Protein AF-A0A4Q3HLR3-F1 (afdb_monomer_lite)

Structure (mmCIF, N/CA/C/O backbone):
data_AF-A0A4Q3HLR3-F1
#
_entry.id   AF-A0A4Q3HLR3-F1
#
loop_
_atom_site.group_PDB
_atom_site.id
_atom_site.type_symbol
_atom_site.label_atom_id
_atom_site.label_alt_id
_atom_site.label_comp_id
_atom_site.label_asym_id
_atom_site.label_entity_id
_atom_site.label_seq_id
_atom_site.pdbx_PDB_ins_code
_atom_site.Cartn_x
_atom_site.Cartn_y
_atom_site.Cartn_z
_atom_site.occupancy
_atom_site.B_iso_or_equiv
_atom_site.auth_seq_id
_atom_site.auth_comp_id
_atom_site.auth_asym_id
_atom_site.auth_atom_id
_atom_site.pdbx_PDB_model_num
ATOM 1 N N . ARG A 1 1 ? 24.210 -5.078 -17.346 1.00 73.81 1 ARG A N 1
ATOM 2 C CA . ARG A 1 1 ? 23.527 -6.398 -17.441 1.00 73.81 1 ARG A CA 1
ATOM 3 C C . ARG A 1 1 ? 24.589 -7.492 -17.374 1.00 73.81 1 ARG A C 1
ATOM 5 O O . ARG A 1 1 ? 25.722 -7.196 -17.726 1.00 73.81 1 ARG A O 1
ATOM 12 N N . VAL A 1 2 ? 24.257 -8.706 -16.923 1.00 82.81 2 VAL A N 1
ATOM 13 C CA . VAL A 1 2 ? 25.237 -9.807 -16.792 1.00 82.81 2 VAL A CA 1
ATOM 14 C C . VAL A 1 2 ? 25.793 -10.179 -18.166 1.00 82.81 2 VAL A C 1
ATOM 16 O O . VAL A 1 2 ? 25.013 -10.318 -19.108 1.00 82.81 2 VAL A O 1
ATOM 19 N N . HIS A 1 3 ? 27.118 -10.266 -18.288 1.00 89.44 3 HIS A N 1
ATOM 20 C CA . HIS A 1 3 ? 27.828 -10.694 -19.494 1.00 89.44 3 HIS A CA 1
ATOM 21 C C . HIS A 1 3 ? 28.864 -11.771 -19.121 1.00 89.44 3 HIS A C 1
ATOM 23 O O . HIS A 1 3 ? 29.579 -11.577 -18.136 1.00 89.44 3 HIS A O 1
ATOM 29 N N . PRO A 1 4 ? 28.954 -12.881 -19.882 1.00 92.12 4 PRO A N 1
ATOM 30 C CA . PRO A 1 4 ? 28.096 -13.230 -21.021 1.00 92.12 4 PRO A CA 1
ATOM 31 C C . PRO A 1 4 ? 26.649 -13.562 -20.589 1.00 92.12 4 PRO A C 1
ATOM 33 O O . PRO A 1 4 ? 26.403 -13.806 -19.404 1.00 92.12 4 PRO A O 1
ATOM 36 N N . PRO A 1 5 ? 25.671 -13.552 -21.515 1.00 95.06 5 PRO A N 1
ATOM 37 C CA . PRO A 1 5 ? 24.309 -14.000 -21.227 1.00 95.06 5 PRO A CA 1
ATOM 38 C C . PRO A 1 5 ? 24.271 -15.433 -20.669 1.00 95.06 5 PRO A C 1
ATOM 40 O O . PRO A 1 5 ? 25.041 -16.291 -21.098 1.00 95.06 5 PRO A O 1
ATOM 43 N N . ARG A 1 6 ? 23.358 -15.696 -19.725 1.00 94.81 6 ARG A N 1
ATOM 44 C CA . ARG A 1 6 ? 23.184 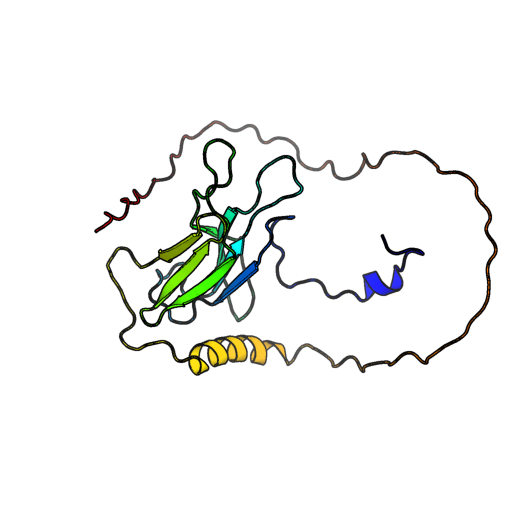-16.994 -19.044 1.00 94.81 6 ARG A CA 1
ATOM 45 C C . ARG A 1 6 ? 21.746 -17.521 -19.188 1.00 94.81 6 ARG A C 1
ATOM 47 O O . ARG A 1 6 ? 20.975 -17.433 -18.231 1.00 94.81 6 ARG A O 1
ATOM 54 N N . PRO A 1 7 ? 21.341 -18.012 -20.376 1.00 95.25 7 PRO A N 1
ATOM 55 C CA . PRO A 1 7 ? 19.986 -18.531 -20.602 1.00 95.25 7 PRO A CA 1
ATOM 56 C C . PRO A 1 7 ? 19.672 -19.751 -19.724 1.00 95.25 7 PRO A C 1
ATOM 58 O O . PRO A 1 7 ? 18.558 -19.879 -19.229 1.00 95.25 7 PRO A O 1
ATOM 61 N N . ASP A 1 8 ? 20.686 -20.567 -19.425 1.00 95.69 8 ASP A N 1
ATOM 62 C CA . ASP A 1 8 ? 20.605 -21.708 -18.509 1.00 95.69 8 ASP A CA 1
ATOM 63 C C . ASP A 1 8 ? 20.142 -21.317 -17.095 1.00 95.69 8 ASP A C 1
ATOM 65 O O . ASP A 1 8 ? 19.489 -22.101 -16.409 1.00 95.69 8 ASP A O 1
ATOM 69 N N . MET A 1 9 ? 20.469 -20.098 -16.651 1.00 94.81 9 MET A N 1
ATOM 70 C CA . MET A 1 9 ? 20.008 -19.564 -15.368 1.00 94.81 9 MET A CA 1
ATOM 71 C C . MET A 1 9 ? 18.587 -19.001 -15.447 1.00 94.81 9 MET A C 1
ATOM 73 O O . MET A 1 9 ? 17.865 -19.067 -14.456 1.00 94.81 9 MET A O 1
ATOM 77 N N . VAL A 1 10 ? 18.173 -18.471 -16.603 1.00 93.38 10 VAL A N 1
ATOM 78 C CA . VAL A 1 10 ? 16.805 -17.967 -16.817 1.00 93.38 10 VAL A CA 1
ATOM 79 C C . VAL A 1 10 ? 15.804 -19.119 -16.780 1.00 93.38 10 VAL A C 1
ATOM 81 O O . VAL A 1 10 ? 14.780 -19.005 -16.118 1.00 93.38 10 VAL A O 1
ATOM 84 N N . GLU A 1 11 ? 16.126 -20.250 -17.409 1.00 94.44 11 GLU A N 1
ATOM 85 C CA . GLU A 1 11 ? 15.273 -21.450 -17.409 1.00 94.44 11 GLU A CA 1
ATOM 86 C C . GLU A 1 11 ? 15.060 -22.044 -16.009 1.00 94.44 11 GLU A C 1
ATOM 88 O O . GLU A 1 11 ? 14.050 -22.693 -15.753 1.00 94.44 11 GLU A O 1
ATOM 93 N N . ARG A 1 12 ? 16.000 -21.811 -15.086 1.00 95.81 12 ARG A N 1
ATOM 94 C CA . ARG A 1 12 ? 15.920 -22.275 -13.691 1.00 95.81 12 ARG A CA 1
ATOM 95 C C . ARG A 1 12 ? 15.317 -21.238 -12.744 1.00 95.81 12 ARG A C 1
ATOM 97 O O . ARG A 1 12 ? 15.194 -21.516 -11.551 1.00 95.81 12 ARG A O 1
ATOM 104 N N . ALA A 1 13 ? 14.994 -20.043 -13.235 1.00 95.06 13 ALA A N 1
ATOM 105 C CA . ALA A 1 13 ? 14.428 -18.991 -12.409 1.00 95.06 13 ALA A CA 1
ATOM 106 C C . ALA A 1 13 ? 13.006 -19.365 -11.978 1.00 95.06 13 ALA A C 1
ATOM 108 O O . ALA A 1 13 ? 12.179 -19.792 -12.781 1.00 95.06 13 ALA A O 1
ATOM 109 N N . ILE A 1 14 ? 12.717 -19.177 -10.695 1.00 96.12 14 ILE A N 1
ATOM 110 C CA . ILE A 1 14 ? 11.377 -19.372 -10.150 1.00 96.12 14 ILE A CA 1
ATOM 111 C C . ILE A 1 14 ? 10.618 -18.061 -10.334 1.00 96.12 14 ILE A C 1
ATOM 113 O O . ILE A 1 14 ? 11.076 -17.011 -9.876 1.00 96.12 14 ILE A O 1
ATOM 117 N N . ALA A 1 15 ? 9.479 -18.117 -11.023 1.00 94.25 15 ALA A N 1
ATOM 118 C CA . ALA A 1 15 ? 8.606 -16.961 -11.164 1.00 94.25 15 ALA A CA 1
ATOM 119 C C . ALA A 1 15 ? 8.002 -16.581 -9.798 1.00 94.25 15 ALA A C 1
ATOM 121 O O . ALA A 1 15 ? 7.695 -17.473 -9.006 1.00 94.25 15 ALA A O 1
ATOM 122 N N . PRO A 1 16 ? 7.833 -15.282 -9.503 1.00 94.69 16 PRO A N 1
ATOM 123 C CA . PRO A 1 16 ? 7.119 -14.861 -8.306 1.00 94.69 16 PRO A CA 1
ATOM 124 C C . PRO A 1 16 ? 5.634 -15.229 -8.409 1.00 94.69 16 PRO A C 1
ATOM 126 O O . PRO A 1 16 ? 5.056 -15.179 -9.495 1.00 94.69 16 PRO A O 1
ATOM 129 N N . ASP A 1 17 ? 5.004 -15.515 -7.269 1.00 93.69 17 ASP A N 1
ATOM 130 C CA . ASP A 1 17 ? 3.572 -15.849 -7.202 1.00 93.69 17 ASP A CA 1
ATOM 131 C C . ASP A 1 17 ? 2.664 -14.663 -7.561 1.00 93.69 17 ASP A C 1
ATOM 133 O O . ASP A 1 17 ? 1.510 -14.838 -7.947 1.00 93.69 17 ASP A O 1
ATOM 137 N N . TYR A 1 18 ? 3.184 -13.440 -7.435 1.00 96.62 18 TYR A N 1
ATOM 138 C CA . TYR A 1 18 ? 2.477 -12.216 -7.777 1.00 96.62 18 TYR A CA 1
ATOM 139 C C . TYR A 1 18 ? 3.455 -11.120 -8.197 1.00 96.62 18 TYR A C 1
ATOM 141 O O . TYR A 1 18 ? 4.520 -10.955 -7.598 1.00 96.62 18 TYR A O 1
ATOM 149 N N . ALA A 1 19 ? 3.081 -10.344 -9.211 1.00 95.75 19 ALA A N 1
ATOM 150 C CA . ALA A 1 19 ? 3.857 -9.209 -9.687 1.00 95.75 19 ALA A CA 1
ATOM 151 C C . ALA A 1 19 ? 3.052 -7.916 -9.530 1.00 95.75 19 ALA A C 1
ATOM 153 O O . ALA A 1 19 ? 1.931 -7.801 -10.023 1.00 95.75 19 ALA A O 1
ATOM 154 N N . LEU A 1 20 ? 3.654 -6.928 -8.871 1.00 96.88 20 LEU A N 1
ATOM 155 C CA . LEU A 1 20 ? 3.156 -5.556 -8.869 1.00 96.88 20 LEU A CA 1
ATOM 156 C C . LEU A 1 20 ? 3.623 -4.815 -10.125 1.00 96.88 20 LEU A C 1
ATOM 158 O O . LEU A 1 20 ? 4.495 -5.277 -10.867 1.00 96.88 20 LEU A O 1
ATOM 162 N N . SER A 1 21 ? 3.046 -3.637 -10.354 1.00 94.88 21 SER A N 1
ATOM 163 C CA . SER A 1 21 ? 3.466 -2.777 -11.457 1.00 94.88 21 SER A CA 1
ATOM 164 C C . SER A 1 21 ? 4.945 -2.386 -11.323 1.00 94.88 21 SER A C 1
ATOM 166 O O . SER A 1 21 ? 5.512 -2.301 -10.233 1.00 94.88 21 SER A O 1
ATOM 168 N N . SER A 1 22 ? 5.611 -2.149 -12.452 1.00 95.50 22 SER A N 1
ATOM 169 C CA . SER A 1 22 ? 7.044 -1.847 -12.448 1.00 95.50 22 SER A CA 1
ATOM 170 C C . SER A 1 22 ? 7.350 -0.526 -11.726 1.00 95.50 22 SER A C 1
ATOM 172 O O . SER A 1 22 ? 6.659 0.469 -11.932 1.00 95.50 22 SER A O 1
ATOM 174 N N . HIS A 1 23 ? 8.450 -0.476 -10.972 1.00 97.00 23 HIS A N 1
ATOM 175 C CA . HIS A 1 23 ? 8.946 0.727 -10.283 1.00 97.00 23 HIS A CA 1
ATOM 176 C C . HIS A 1 23 ? 8.042 1.290 -9.172 1.00 97.00 23 HIS A C 1
ATOM 178 O O . HIS A 1 23 ? 8.285 2.407 -8.736 1.00 97.00 23 HIS A O 1
ATOM 184 N N . VAL A 1 24 ? 7.052 0.547 -8.667 1.00 97.81 24 VAL A N 1
ATOM 185 C CA . VAL A 1 24 ? 6.242 1.005 -7.515 1.00 97.81 24 VAL A CA 1
ATOM 186 C C . VAL A 1 24 ? 7.037 1.100 -6.208 1.00 97.81 24 VAL A C 1
ATOM 188 O O . VAL A 1 24 ? 6.592 1.760 -5.276 1.00 97.81 24 VAL A O 1
ATOM 191 N N . ALA A 1 25 ? 8.207 0.448 -6.146 1.00 97.75 25 ALA A N 1
ATOM 192 C CA . ALA A 1 25 ? 9.062 0.359 -4.963 1.00 97.75 25 ALA A CA 1
ATOM 193 C C . ALA A 1 25 ? 8.282 -0.126 -3.725 1.00 97.75 25 ALA A C 1
ATOM 195 O O . ALA A 1 25 ? 8.058 0.622 -2.780 1.00 97.75 25 ALA A O 1
ATOM 196 N N . ALA A 1 26 ? 7.839 -1.386 -3.746 1.00 97.75 26 ALA A N 1
ATOM 197 C CA . ALA A 1 26 ? 7.183 -2.002 -2.595 1.00 97.75 26 ALA A CA 1
ATOM 198 C C . ALA A 1 26 ? 8.194 -2.182 -1.446 1.00 97.75 26 ALA A C 1
ATOM 200 O O . ALA A 1 26 ? 9.145 -2.953 -1.589 1.00 97.75 26 ALA A O 1
ATOM 201 N N . LEU A 1 27 ? 8.009 -1.458 -0.336 1.00 98.12 27 LEU A N 1
ATOM 202 C CA . LEU A 1 27 ? 8.945 -1.444 0.804 1.00 98.12 27 LEU A CA 1
ATOM 203 C C . LEU A 1 27 ? 8.369 -2.039 2.095 1.00 98.12 27 LEU A C 1
ATOM 205 O O . LEU A 1 27 ? 9.130 -2.365 3.004 1.00 98.12 27 LEU A O 1
ATOM 209 N N . GLY A 1 28 ? 7.052 -2.224 2.171 1.00 96.50 28 GLY A N 1
ATOM 210 C CA . GLY A 1 28 ? 6.386 -2.806 3.333 1.00 96.50 28 GLY A CA 1
ATOM 211 C C . GLY A 1 28 ? 5.249 -3.722 2.919 1.00 96.50 28 GLY A C 1
ATOM 212 O O . GLY A 1 28 ? 4.575 -3.462 1.925 1.00 96.50 28 GLY A O 1
ATOM 213 N N . LEU A 1 29 ? 5.031 -4.781 3.696 1.00 97.38 29 LEU A N 1
ATOM 214 C CA . LEU A 1 29 ? 3.946 -5.737 3.507 1.00 97.38 29 LEU A CA 1
ATOM 215 C C . LEU A 1 29 ? 3.419 -6.191 4.868 1.00 97.38 29 LEU A C 1
ATOM 217 O O . LEU A 1 29 ? 4.202 -6.516 5.760 1.00 97.38 29 LEU A O 1
ATOM 221 N N . THR A 1 30 ? 2.098 -6.254 5.019 1.00 96.31 30 THR A N 1
ATOM 222 C CA . THR A 1 30 ? 1.452 -6.854 6.192 1.00 96.31 30 THR A CA 1
ATOM 223 C C . THR A 1 30 ? 0.187 -7.598 5.783 1.00 96.31 30 THR A C 1
ATOM 225 O O . THR A 1 30 ? -0.559 -7.136 4.920 1.00 96.31 30 THR A O 1
ATOM 228 N N . PHE A 1 31 ? -0.061 -8.764 6.376 1.00 95.81 31 PHE A N 1
ATOM 229 C CA . PHE A 1 31 ? -1.314 -9.483 6.163 1.00 95.81 31 PHE A CA 1
ATOM 230 C C . PHE A 1 31 ? -2.411 -8.897 7.045 1.00 95.81 31 PHE A C 1
ATOM 232 O O . PHE A 1 31 ? -2.173 -8.543 8.196 1.00 95.81 31 PHE A O 1
ATOM 239 N N . SER A 1 32 ? -3.629 -8.848 6.514 1.00 91.62 32 SER A N 1
ATOM 240 C CA . SER A 1 32 ? -4.789 -8.313 7.232 1.00 9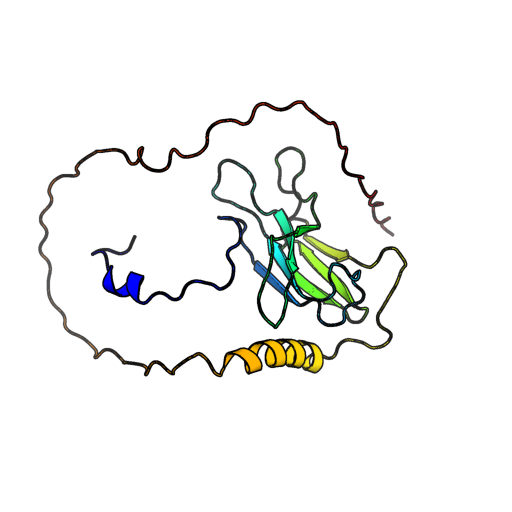1.62 32 SER A CA 1
ATOM 241 C C . SER A 1 32 ? -5.208 -9.150 8.445 1.00 91.62 32 SER A C 1
ATOM 243 O O . SER A 1 32 ? -5.866 -8.622 9.327 1.00 91.62 32 SER A O 1
ATOM 245 N N . ALA A 1 33 ? -4.851 -10.441 8.473 1.00 79.38 33 ALA A N 1
ATOM 246 C CA . ALA A 1 33 ? -5.029 -11.418 9.556 1.00 79.38 33 ALA A CA 1
ATOM 247 C C . ALA A 1 33 ? -5.874 -10.955 10.768 1.00 79.38 33 ALA A C 1
ATOM 249 O O . ALA A 1 33 ? -5.325 -10.450 11.739 1.00 79.38 33 ALA A O 1
ATOM 250 N N . ASN A 1 34 ? -7.196 -11.175 10.734 1.00 77.62 34 ASN A N 1
ATOM 251 C CA . ASN A 1 34 ? -8.133 -10.855 11.828 1.00 77.62 34 ASN A CA 1
ATOM 252 C C . ASN A 1 34 ? -8.095 -9.391 12.318 1.00 77.62 34 ASN A C 1
ATOM 254 O O . ASN A 1 34 ? -8.410 -9.122 13.475 1.00 77.62 34 ASN A O 1
ATOM 258 N N . SER A 1 35 ? -7.707 -8.447 11.460 1.00 92.31 35 SER A N 1
ATOM 259 C CA . SER A 1 35 ? -7.801 -7.013 11.734 1.00 92.31 35 SER A CA 1
ATOM 260 C C . SER A 1 35 ? -9.257 -6.539 11.833 1.00 92.31 35 SER A C 1
ATOM 262 O O . SER A 1 35 ? -10.199 -7.257 11.499 1.00 92.31 35 SER A O 1
ATOM 264 N N . ALA A 1 36 ? -9.441 -5.293 12.269 1.00 94.56 36 ALA A N 1
ATOM 265 C CA . ALA A 1 36 ? -10.737 -4.620 12.289 1.00 94.56 36 ALA A CA 1
ATOM 266 C C . ALA A 1 36 ? -11.078 -3.964 10.936 1.00 94.56 36 ALA A C 1
ATOM 268 O O . ALA A 1 36 ? -12.020 -3.172 10.848 1.00 94.56 36 ALA A O 1
ATOM 269 N N . MET A 1 37 ? -10.303 -4.253 9.884 1.00 94.94 37 MET A N 1
ATOM 270 C CA . MET A 1 37 ? -10.559 -3.730 8.547 1.00 94.94 37 MET A CA 1
ATOM 271 C C . MET A 1 37 ? -11.879 -4.293 7.986 1.00 94.94 37 MET A C 1
ATOM 273 O O . MET A 1 37 ? -12.269 -5.411 8.330 1.00 94.94 37 MET A O 1
ATOM 277 N N . PRO A 1 38 ? -12.569 -3.551 7.099 1.00 94.06 38 PRO A N 1
ATOM 278 C CA . PRO A 1 38 ? -13.781 -4.026 6.433 1.00 94.06 38 PRO A CA 1
ATOM 279 C C . PRO A 1 38 ? -13.624 -5.414 5.802 1.00 94.06 38 PRO A C 1
ATOM 281 O O . PRO A 1 38 ? -12.534 -5.792 5.377 1.00 94.06 38 PRO A O 1
ATOM 284 N N . SER A 1 39 ? -14.732 -6.148 5.660 1.00 92.38 39 SER A N 1
ATOM 285 C CA . SER A 1 39 ? -14.742 -7.530 5.148 1.00 92.38 39 SER A CA 1
ATOM 286 C C . SER A 1 39 ? -14.056 -7.701 3.787 1.00 92.38 39 SER A C 1
ATOM 288 O O . SER A 1 39 ? -13.426 -8.727 3.547 1.00 92.38 39 SER A O 1
ATOM 290 N N . ALA A 1 40 ? -14.109 -6.679 2.928 1.00 93.00 40 ALA A N 1
ATOM 291 C CA . ALA A 1 40 ? -13.399 -6.642 1.648 1.00 93.00 40 ALA A CA 1
ATOM 292 C C . ALA A 1 40 ? -11.873 -6.788 1.787 1.00 93.00 40 ALA A C 1
ATOM 294 O O . ALA A 1 40 ? -11.210 -7.238 0.858 1.00 93.00 40 ALA A O 1
ATOM 295 N N . PHE A 1 41 ? -11.325 -6.445 2.953 1.00 95.19 41 PHE A N 1
ATOM 296 C CA . PHE A 1 41 ? -9.910 -6.549 3.270 1.00 95.19 41 PHE A CA 1
ATOM 297 C C . PHE A 1 41 ? -9.595 -7.677 4.257 1.00 95.19 41 PHE A C 1
ATOM 299 O O . PHE A 1 41 ? -8.471 -7.749 4.745 1.00 95.19 41 PHE A O 1
ATOM 306 N N . ALA A 1 42 ? -10.530 -8.583 4.557 1.00 90.25 42 ALA A N 1
ATOM 307 C CA . ALA A 1 42 ? -10.355 -9.579 5.621 1.00 90.25 42 ALA A CA 1
ATOM 308 C C . ALA A 1 42 ? -9.287 -10.651 5.324 1.00 90.25 42 ALA A C 1
ATOM 310 O O . ALA A 1 42 ? -8.727 -11.237 6.247 1.00 90.25 42 ALA A O 1
ATOM 311 N N . SER A 1 43 ? -8.995 -10.943 4.052 1.00 93.12 43 SER A N 1
ATOM 312 C CA . SER A 1 43 ? -8.116 -12.055 3.650 1.00 93.12 43 SER A CA 1
ATOM 313 C C . SER A 1 43 ? -7.181 -11.653 2.516 1.00 93.12 43 SER A C 1
ATOM 315 O O . SER A 1 43 ? -7.491 -11.815 1.341 1.00 93.12 43 SER A O 1
ATOM 317 N N . GLY A 1 44 ? -6.036 -11.075 2.878 1.00 96.38 44 GLY A N 1
ATOM 318 C CA . GLY A 1 44 ? -5.072 -10.559 1.911 1.00 96.38 44 GLY A CA 1
ATOM 319 C C . GLY A 1 44 ? -3.943 -9.769 2.556 1.00 96.38 44 GLY A C 1
ATOM 320 O O . GLY A 1 44 ? -3.784 -9.786 3.781 1.00 96.38 44 GLY A O 1
ATOM 321 N N . ALA A 1 45 ? -3.160 -9.089 1.725 1.00 98.00 45 ALA A N 1
ATOM 322 C CA . ALA A 1 45 ? -1.974 -8.348 2.135 1.00 98.00 45 ALA A CA 1
ATOM 323 C C . ALA A 1 45 ? -2.059 -6.876 1.728 1.00 98.00 45 ALA A C 1
ATOM 325 O O . ALA A 1 45 ? -2.335 -6.567 0.571 1.00 98.00 45 ALA A O 1
ATOM 326 N N . PHE A 1 46 ? -1.760 -5.980 2.667 1.00 98.56 46 PHE A N 1
ATOM 327 C CA . PHE A 1 46 ? -1.494 -4.573 2.393 1.00 98.56 46 PHE A CA 1
ATOM 328 C C . PHE A 1 46 ? -0.023 -4.382 2.045 1.00 98.56 46 PHE A C 1
ATOM 330 O O . PHE A 1 46 ? 0.846 -4.975 2.686 1.00 98.56 46 PHE A O 1
ATOM 337 N N . ILE A 1 47 ? 0.256 -3.538 1.057 1.00 98.62 47 ILE A N 1
ATOM 338 C CA . ILE A 1 47 ? 1.604 -3.287 0.549 1.00 98.62 47 ILE A CA 1
ATOM 339 C C . ILE A 1 47 ? 1.814 -1.780 0.421 1.00 98.62 47 ILE A C 1
ATOM 341 O O . ILE A 1 47 ? 1.037 -1.098 -0.247 1.00 98.62 47 ILE A O 1
ATOM 345 N N . GLY A 1 48 ? 2.866 -1.266 1.058 1.00 98.50 48 GLY A N 1
ATOM 346 C CA . GLY A 1 48 ? 3.304 0.121 0.911 1.00 98.50 48 GLY A CA 1
ATOM 347 C C . GLY A 1 48 ? 4.146 0.294 -0.352 1.00 98.50 48 GLY A C 1
ATOM 348 O O . GLY A 1 48 ? 5.245 -0.257 -0.440 1.00 98.50 48 GLY A O 1
ATOM 349 N N . GLU A 1 49 ? 3.633 1.052 -1.321 1.00 98.62 49 GLU A N 1
ATOM 350 C CA . GLU A 1 49 ? 4.318 1.400 -2.568 1.00 98.62 49 GLU A CA 1
ATOM 351 C C . GLU A 1 49 ? 4.947 2.795 -2.446 1.00 98.62 49 GLU A C 1
ATOM 353 O O . GLU A 1 49 ? 4.271 3.821 -2.566 1.00 98.62 49 GLU A O 1
ATOM 358 N N . HIS A 1 50 ? 6.263 2.830 -2.225 1.00 98.44 50 HIS A N 1
ATOM 359 C CA . HIS A 1 50 ? 7.050 4.044 -1.958 1.00 98.44 50 HIS A CA 1
ATOM 360 C C . HIS A 1 50 ? 7.146 4.996 -3.151 1.00 98.44 50 HIS A C 1
ATOM 362 O O . HIS A 1 50 ? 7.421 6.190 -3.004 1.00 98.44 50 HIS A O 1
ATOM 368 N N . GLY A 1 51 ? 6.907 4.468 -4.346 1.00 97.69 51 GLY A N 1
ATOM 369 C CA . GLY A 1 51 ? 6.808 5.243 -5.563 1.00 97.69 51 GLY A CA 1
ATOM 370 C C . GLY A 1 51 ? 8.078 5.273 -6.409 1.00 97.69 51 GLY A C 1
ATOM 371 O O . GLY A 1 51 ? 9.208 5.153 -5.924 1.00 97.69 51 GLY A O 1
ATOM 372 N N . SER A 1 52 ? 7.868 5.435 -7.710 1.00 97.44 52 SER A N 1
ATOM 373 C CA . SER A 1 52 ? 8.894 5.426 -8.745 1.00 97.44 52 SER A CA 1
ATOM 374 C C . SER A 1 52 ? 9.800 6.649 -8.703 1.00 97.44 52 SER A C 1
ATOM 376 O O . SER A 1 52 ? 9.323 7.772 -8.790 1.00 97.44 52 SER A O 1
ATOM 378 N N . TRP A 1 53 ? 11.113 6.434 -8.731 1.00 93.81 53 TRP A N 1
ATOM 379 C CA . TRP A 1 53 ? 12.088 7.511 -8.944 1.00 93.81 53 TRP A CA 1
ATOM 380 C C . TRP A 1 53 ? 12.616 7.581 -10.391 1.00 93.81 53 TRP A C 1
ATOM 382 O O . TRP A 1 53 ? 13.179 8.594 -10.784 1.00 93.81 53 TRP A O 1
ATOM 392 N N . ASN A 1 54 ? 12.445 6.512 -11.181 1.00 92.06 54 ASN A N 1
ATOM 393 C CA . ASN A 1 54 ? 13.019 6.362 -12.526 1.00 92.06 54 ASN A CA 1
ATOM 394 C C . ASN A 1 54 ? 11.941 6.037 -13.573 1.00 92.06 54 ASN A C 1
ATOM 396 O O . ASN A 1 54 ? 11.927 4.945 -14.146 1.00 92.06 54 ASN A O 1
ATOM 400 N N . ARG A 1 55 ? 10.982 6.949 -13.748 1.00 92.38 55 ARG A N 1
ATOM 401 C CA . ARG A 1 55 ? 9.913 6.884 -14.756 1.00 92.38 55 ARG A CA 1
ATOM 402 C C . ARG A 1 55 ? 9.487 8.295 -15.155 1.00 92.38 55 ARG A C 1
ATOM 404 O O . ARG A 1 55 ? 9.579 9.202 -14.336 1.00 92.38 55 ARG A O 1
ATOM 411 N N . ASP A 1 56 ? 8.926 8.427 -16.354 1.00 92.06 56 ASP A N 1
ATOM 412 C CA . ASP A 1 56 ? 8.370 9.697 -16.852 1.00 92.06 56 ASP A CA 1
ATOM 413 C C . ASP A 1 56 ? 7.030 10.068 -16.190 1.00 92.06 56 ASP A C 1
ATOM 415 O O . ASP A 1 56 ? 6.641 11.231 -16.166 1.00 92.06 56 ASP A O 1
ATOM 419 N N . HIS A 1 57 ? 6.325 9.079 -15.632 1.00 92.81 57 HIS A N 1
ATOM 420 C CA . HIS A 1 57 ? 5.065 9.258 -14.912 1.00 92.81 57 HIS A CA 1
ATOM 421 C C . HIS A 1 57 ? 5.116 8.544 -13.562 1.00 92.81 57 HIS A C 1
ATOM 423 O O . HIS A 1 57 ? 5.622 7.415 -13.481 1.00 92.81 57 HIS A O 1
ATOM 429 N N . PHE A 1 58 ? 4.554 9.179 -12.528 1.00 96.00 58 PHE A N 1
ATOM 430 C CA . PHE A 1 58 ? 4.463 8.604 -11.187 1.00 96.00 58 PHE A CA 1
ATOM 431 C C . PHE A 1 58 ? 3.759 7.246 -11.211 1.00 96.00 58 PHE A C 1
ATOM 433 O O . PHE A 1 58 ? 2.698 7.076 -11.811 1.00 96.00 58 PHE A O 1
ATOM 440 N N . ASN A 1 59 ? 4.355 6.276 -10.527 1.00 97.38 59 ASN A N 1
ATOM 441 C CA . ASN A 1 59 ? 3.759 4.976 -10.266 1.00 97.38 59 ASN A CA 1
ATOM 442 C C . ASN A 1 59 ? 4.054 4.568 -8.822 1.00 97.38 59 ASN A C 1
ATOM 444 O O . ASN A 1 59 ? 5.146 4.843 -8.330 1.00 97.38 59 ASN A O 1
ATOM 448 N N . GLY A 1 60 ? 3.111 3.912 -8.152 1.00 97.56 60 GLY A N 1
ATOM 449 C CA . GLY A 1 60 ? 3.152 3.707 -6.702 1.00 97.56 60 GLY A CA 1
ATOM 450 C C . GLY A 1 60 ? 2.567 4.899 -5.946 1.00 97.56 60 GLY A C 1
ATOM 451 O O . GLY A 1 60 ? 1.511 5.397 -6.335 1.00 97.56 60 GLY A O 1
ATOM 452 N N . TYR A 1 61 ? 3.248 5.355 -4.888 1.00 98.25 61 TYR A N 1
ATOM 453 C CA . TYR A 1 61 ? 2.800 6.453 -4.014 1.00 98.25 61 TYR A CA 1
ATOM 454 C C . TYR A 1 61 ? 1.425 6.177 -3.404 1.00 98.25 61 TYR A C 1
ATOM 456 O O . TYR A 1 61 ? 0.503 6.991 -3.473 1.00 98.25 61 TYR A O 1
ATOM 464 N N . LYS A 1 62 ? 1.271 4.970 -2.863 1.00 98.56 62 LYS A N 1
ATOM 465 C CA . LYS A 1 62 ? 0.003 4.477 -2.332 1.00 98.56 62 LYS A CA 1
ATOM 466 C C . LYS A 1 62 ? 0.221 3.283 -1.415 1.00 98.56 62 LYS A C 1
ATOM 468 O O . LYS A 1 62 ? 1.295 2.686 -1.384 1.00 98.56 62 LYS A O 1
ATOM 473 N N . VAL A 1 63 ? -0.827 2.913 -0.696 1.00 98.75 63 VAL A N 1
ATOM 474 C CA . VAL A 1 63 ? -0.951 1.575 -0.121 1.00 98.75 63 VAL A CA 1
ATOM 475 C C . VAL A 1 63 ? -1.975 0.811 -0.940 1.00 98.75 63 VAL A C 1
ATOM 477 O O . VAL A 1 63 ? -3.085 1.307 -1.149 1.00 98.75 63 VAL A O 1
ATOM 480 N N . VAL A 1 64 ? -1.599 -0.382 -1.390 1.00 98.62 64 VAL A N 1
ATOM 481 C CA . VAL A 1 64 ? -2.492 -1.303 -2.100 1.00 98.62 64 VAL A CA 1
ATOM 482 C C . VAL A 1 64 ? -2.832 -2.512 -1.243 1.00 98.62 64 VAL A C 1
ATOM 484 O O . VAL A 1 64 ? -2.122 -2.831 -0.292 1.00 98.62 64 VAL A O 1
ATOM 487 N N . TYR A 1 65 ? -3.898 -3.208 -1.613 1.00 98.44 65 TYR A N 1
ATOM 488 C CA . TYR A 1 65 ? -4.309 -4.489 -1.068 1.00 98.44 65 TYR A CA 1
ATOM 489 C C . TYR A 1 65 ? -4.347 -5.550 -2.164 1.00 98.44 65 TYR A C 1
ATOM 491 O O . TYR A 1 65 ? -4.909 -5.325 -3.235 1.00 98.44 65 TYR A O 1
ATOM 499 N N . VAL A 1 66 ? -3.769 -6.715 -1.898 1.00 98.44 66 VAL A N 1
ATOM 500 C CA . VAL A 1 66 ? -3.869 -7.896 -2.761 1.00 98.44 66 VAL A CA 1
ATOM 501 C C . VAL A 1 66 ? -4.717 -8.938 -2.029 1.00 98.44 66 VAL A C 1
ATOM 503 O O . VAL A 1 66 ? -4.311 -9.349 -0.936 1.00 98.44 66 VAL A O 1
ATOM 506 N N . PRO A 1 67 ? -5.872 -9.364 -2.579 1.00 97.12 67 PRO A N 1
ATOM 507 C CA . PRO A 1 67 ? -6.692 -10.394 -1.956 1.00 97.12 67 PRO A CA 1
ATOM 508 C C . PRO A 1 67 ? -6.024 -11.766 -2.053 1.00 97.12 67 PRO A C 1
ATOM 510 O O . PRO A 1 67 ? -5.262 -12.044 -2.980 1.00 97.12 67 PRO A O 1
ATOM 513 N N . PHE A 1 68 ? -6.296 -12.622 -1.073 1.00 96.50 68 PHE A N 1
ATOM 514 C CA . PHE A 1 68 ? -5.770 -13.979 -0.987 1.00 96.50 68 PHE A CA 1
ATOM 515 C C . PHE A 1 68 ? -6.905 -14.984 -0.815 1.00 96.50 68 PHE A C 1
ATOM 517 O O . PHE A 1 68 ? -7.809 -14.795 -0.004 1.00 96.50 68 PHE A O 1
ATOM 524 N N . GLU A 1 69 ? -6.788 -16.107 -1.514 1.00 94.25 69 GLU A N 1
ATOM 525 C CA . GLU A 1 69 ? -7.653 -17.273 -1.367 1.00 94.25 69 GLU A CA 1
ATOM 526 C C . GLU A 1 69 ? -6.781 -18.524 -1.257 1.00 94.25 69 GLU A C 1
ATOM 528 O O . GLU A 1 69 ? -5.838 -18.710 -2.026 1.00 94.25 69 GLU A O 1
ATOM 533 N N . ASN A 1 70 ? -7.073 -19.392 -0.285 1.00 92.31 70 ASN A N 1
ATOM 534 C CA . ASN A 1 70 ? -6.344 -20.652 -0.077 1.00 92.31 70 ASN A CA 1
ATOM 535 C C . ASN A 1 70 ? -4.812 -20.476 0.017 1.00 92.31 70 ASN A C 1
ATOM 537 O O . ASN A 1 70 ? -4.047 -21.283 -0.507 1.00 92.31 70 ASN A O 1
ATOM 541 N N . GLY A 1 71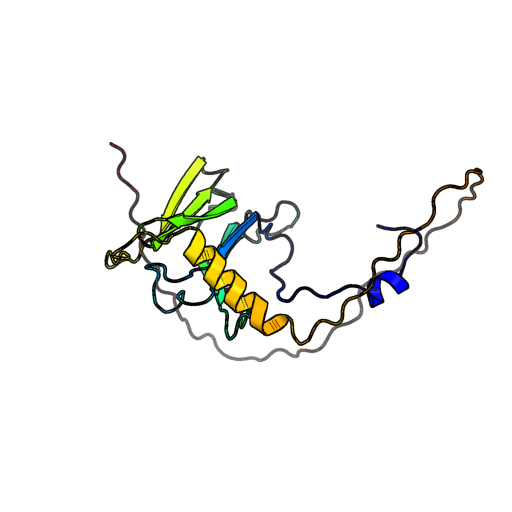 ? -4.366 -19.390 0.656 1.00 90.62 71 GLY A N 1
ATOM 542 C CA . GLY A 1 71 ? -2.945 -19.070 0.825 1.00 90.62 71 GLY A CA 1
ATOM 543 C C . GLY A 1 71 ? -2.258 -18.483 -0.412 1.00 90.62 71 GLY A C 1
ATOM 544 O O . GLY A 1 71 ? -1.064 -18.205 -0.345 1.00 90.62 71 GLY A O 1
ATOM 545 N N . LYS A 1 72 ? -2.983 -18.249 -1.515 1.00 95.88 72 LYS A N 1
ATOM 546 C CA . LYS A 1 72 ? -2.430 -17.700 -2.760 1.00 95.88 72 LYS A CA 1
ATOM 547 C C . LYS A 1 72 ? -3.031 -16.331 -3.085 1.00 95.88 72 LYS A C 1
ATOM 549 O O . LYS A 1 72 ? -4.222 -16.129 -2.845 1.00 95.88 72 LYS A O 1
ATOM 554 N N . PRO A 1 73 ? -2.240 -15.393 -3.633 1.00 97.12 73 PRO A N 1
ATOM 555 C CA . PRO A 1 73 ? -2.759 -14.113 -4.091 1.00 97.12 73 PRO A CA 1
ATOM 556 C C . PRO A 1 73 ? -3.687 -14.324 -5.291 1.00 97.12 73 PRO A C 1
ATOM 558 O O . PRO A 1 73 ? -3.396 -15.121 -6.186 1.00 97.12 73 PRO A O 1
ATOM 561 N N . VAL A 1 74 ? -4.795 -13.593 -5.323 1.00 96.31 74 VAL A N 1
ATOM 562 C CA . VAL A 1 74 ? -5.788 -13.645 -6.399 1.00 96.31 74 VAL A CA 1
ATOM 563 C C . VAL A 1 74 ? -6.160 -12.238 -6.853 1.00 96.31 74 VAL A C 1
ATOM 565 O O . VAL A 1 74 ? -5.981 -11.260 -6.134 1.00 96.31 74 VAL A O 1
ATOM 568 N N . GLY A 1 75 ? -6.696 -12.124 -8.067 1.00 95.75 75 GLY A N 1
ATOM 569 C CA . GLY A 1 75 ? -7.204 -10.855 -8.581 1.00 95.75 75 GLY A CA 1
ATOM 570 C C . GLY A 1 75 ? -6.130 -9.784 -8.802 1.00 95.75 75 GLY A C 1
ATOM 571 O O . GLY A 1 75 ? -4.950 -10.074 -8.982 1.00 95.75 75 GLY A O 1
ATOM 572 N N . LYS A 1 76 ? -6.577 -8.527 -8.869 1.00 96.94 76 LYS A N 1
ATOM 573 C CA . LYS A 1 76 ? -5.714 -7.350 -9.036 1.00 96.94 76 LYS A CA 1
ATOM 574 C C . LYS A 1 76 ? -5.502 -6.657 -7.696 1.00 96.94 76 LYS A C 1
ATOM 576 O O . LYS A 1 76 ? -6.379 -6.698 -6.836 1.00 96.94 76 LYS A O 1
ATOM 581 N N . ALA A 1 77 ? -4.384 -5.947 -7.583 1.00 97.75 77 ALA A N 1
ATOM 582 C CA . ALA A 1 77 ? -4.133 -5.040 -6.475 1.00 97.75 77 ALA A CA 1
ATOM 583 C C . ALA A 1 77 ? -5.189 -3.922 -6.472 1.00 97.75 77 ALA A C 1
ATOM 585 O O . ALA A 1 77 ? -5.557 -3.404 -7.530 1.00 97.75 77 ALA A O 1
ATOM 586 N N . GLN A 1 78 ? -5.674 -3.581 -5.285 1.00 98.06 78 GLN A N 1
ATOM 587 C CA . GLN A 1 78 ? -6.714 -2.589 -5.037 1.00 98.06 78 GLN A CA 1
ATOM 588 C C . GLN A 1 78 ? -6.115 -1.418 -4.265 1.00 98.06 78 GLN A C 1
ATOM 590 O O . GLN A 1 78 ? -5.403 -1.632 -3.289 1.00 98.06 78 GLN A O 1
ATOM 595 N N . ASP A 1 79 ? -6.403 -0.188 -4.671 1.00 98.19 79 ASP A N 1
ATOM 596 C CA . ASP A 1 79 ? -5.933 0.994 -3.951 1.00 98.19 79 ASP A CA 1
ATOM 597 C C . ASP A 1 79 ? -6.667 1.127 -2.602 1.00 98.19 79 ASP A C 1
ATOM 599 O O . ASP A 1 79 ? -7.888 0.983 -2.538 1.00 98.19 79 ASP A O 1
ATOM 603 N N . VAL A 1 80 ? -5.924 1.403 -1.524 1.00 97.50 80 VAL A N 1
ATOM 604 C CA . VAL A 1 80 ? -6.465 1.569 -0.159 1.00 97.50 80 VAL A CA 1
ATOM 605 C C . VAL A 1 80 ? -6.194 2.969 0.373 1.00 97.50 80 VAL A C 1
ATOM 607 O O . VAL A 1 80 ? -7.106 3.638 0.849 1.00 97.50 80 VAL A O 1
ATOM 610 N N . VAL A 1 81 ? -4.940 3.421 0.291 1.00 97.94 81 VAL A N 1
ATOM 611 C CA . VAL A 1 81 ? -4.536 4.766 0.718 1.00 97.94 81 VAL A CA 1
ATOM 612 C C . VAL A 1 81 ? -3.844 5.449 -0.447 1.00 97.94 81 VAL A C 1
ATOM 614 O O . VAL A 1 81 ? -2.797 4.993 -0.904 1.00 97.94 81 VAL A O 1
ATOM 617 N N . THR A 1 82 ? -4.431 6.538 -0.925 1.00 97.62 82 THR A N 1
ATOM 618 C CA . THR A 1 82 ? -3.950 7.331 -2.065 1.00 97.62 82 THR A CA 1
ATOM 619 C C . THR A 1 82 ? -3.864 8.809 -1.682 1.00 97.62 82 THR A C 1
ATOM 621 O O . THR A 1 82 ? -4.118 9.171 -0.538 1.00 97.62 82 THR A O 1
ATOM 624 N N . GLY A 1 83 ? -3.531 9.681 -2.637 1.00 96.25 83 GLY A N 1
ATOM 625 C CA . GLY A 1 83 ? -3.422 11.127 -2.391 1.00 96.25 83 GLY A CA 1
ATOM 626 C C . GLY A 1 83 ? -2.023 11.581 -1.973 1.00 96.25 83 GLY A C 1
ATOM 627 O O . GLY A 1 83 ? -1.832 12.730 -1.596 1.00 96.25 83 GLY A O 1
ATOM 628 N N . PHE A 1 84 ? -1.026 10.701 -2.081 1.00 97.31 84 PHE A N 1
ATOM 629 C CA . PHE A 1 84 ? 0.375 11.040 -1.832 1.00 97.31 84 PHE A CA 1
ATOM 630 C C . PHE A 1 84 ? 1.041 11.809 -2.983 1.00 97.31 84 PHE A C 1
ATOM 632 O O . PHE A 1 84 ? 2.188 12.226 -2.843 1.00 97.31 84 PHE A O 1
ATOM 639 N N . ILE A 1 85 ? 0.342 12.009 -4.103 1.00 96.94 85 ILE A N 1
ATOM 640 C CA . ILE A 1 85 ? 0.755 12.896 -5.194 1.00 96.94 85 ILE A CA 1
ATOM 641 C C . ILE A 1 85 ? -0.215 14.073 -5.250 1.00 96.94 85 ILE A C 1
ATOM 643 O O . ILE A 1 85 ? -1.428 13.878 -5.315 1.00 96.94 85 ILE A O 1
ATOM 647 N N . GLU A 1 86 ? 0.329 15.283 -5.272 1.00 94.50 86 GLU A N 1
ATOM 648 C CA . GLU A 1 86 ? -0.421 16.527 -5.421 1.00 94.50 86 GLU A CA 1
AT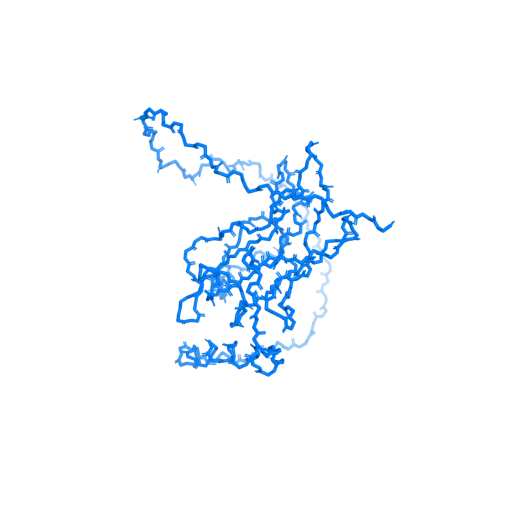OM 649 C C . GLU A 1 86 ? 0.378 17.473 -6.324 1.00 94.50 86 GLU A C 1
ATOM 651 O O . GLU A 1 86 ? 1.570 17.664 -6.095 1.00 94.50 86 GLU A O 1
ATOM 656 N N . ASN A 1 87 ? -0.259 18.069 -7.338 1.00 94.50 87 ASN A N 1
ATOM 657 C CA . ASN A 1 87 ? 0.382 19.014 -8.269 1.00 94.50 87 ASN A CA 1
ATOM 658 C C . ASN A 1 87 ? 1.694 18.481 -8.880 1.00 94.50 87 ASN A C 1
ATOM 660 O O . ASN A 1 87 ? 2.707 19.178 -8.889 1.00 94.50 87 ASN A O 1
ATOM 664 N N . ASP A 1 88 ? 1.685 17.223 -9.334 1.00 91.44 88 ASP A N 1
ATOM 665 C CA . ASP A 1 88 ? 2.861 16.514 -9.862 1.00 91.44 88 ASP A CA 1
ATOM 666 C C . ASP A 1 88 ? 4.059 16.460 -8.894 1.00 91.44 88 ASP A C 1
ATOM 668 O O . ASP A 1 88 ? 5.219 16.365 -9.299 1.00 91.44 88 ASP A O 1
ATOM 672 N N . GLN A 1 89 ? 3.788 16.487 -7.588 1.00 93.31 89 GLN A N 1
ATOM 673 C CA . GLN A 1 89 ? 4.795 16.358 -6.543 1.00 93.31 89 GLN A CA 1
ATOM 674 C C . GLN A 1 89 ? 4.400 15.295 -5.524 1.00 93.31 89 GLN A C 1
ATOM 676 O O . GLN A 1 89 ? 3.246 15.191 -5.108 1.00 93.31 89 GLN A O 1
ATOM 681 N N . ALA A 1 90 ? 5.389 14.521 -5.077 1.00 94.81 90 ALA A N 1
ATOM 682 C CA . ALA A 1 90 ? 5.204 13.585 -3.981 1.00 94.81 90 ALA A CA 1
ATOM 683 C C . ALA A 1 90 ? 5.081 14.342 -2.652 1.00 94.81 90 ALA A C 1
ATOM 685 O O . ALA A 1 90 ? 5.992 15.062 -2.244 1.00 94.81 90 ALA A O 1
ATOM 686 N N . ARG A 1 91 ? 3.948 14.163 -1.975 1.00 95.81 91 ARG A N 1
ATOM 687 C CA . ARG A 1 91 ? 3.642 14.707 -0.643 1.00 95.81 91 ARG A CA 1
ATOM 688 C C . ARG A 1 91 ? 3.792 13.679 0.468 1.00 95.81 91 ARG A C 1
ATOM 690 O O . ARG A 1 91 ? 3.907 14.064 1.625 1.00 95.81 91 ARG A O 1
ATOM 697 N N . GLY A 1 92 ? 3.857 12.406 0.101 1.00 97.19 92 GLY A N 1
ATOM 698 C CA . GLY A 1 92 ? 4.290 11.334 0.978 1.00 97.19 92 GLY A CA 1
ATOM 699 C C . GLY A 1 92 ? 4.742 10.117 0.185 1.00 97.19 92 GLY A C 1
ATOM 700 O O . GLY A 1 92 ? 4.561 10.039 -1.033 1.00 97.19 92 GLY A O 1
ATOM 701 N N . ARG A 1 93 ? 5.400 9.187 0.867 1.00 98.38 93 ARG A N 1
ATOM 702 C CA . ARG A 1 93 ? 5.946 7.961 0.290 1.00 98.38 93 ARG A CA 1
ATOM 703 C C . ARG A 1 93 ? 5.824 6.832 1.316 1.00 98.38 93 ARG A C 1
ATOM 705 O O . ARG A 1 93 ? 6.630 6.750 2.244 1.00 98.38 93 ARG A O 1
ATOM 712 N N . PRO A 1 94 ? 4.812 5.962 1.175 1.00 98.38 94 PRO A N 1
ATOM 713 C CA . PRO A 1 94 ? 4.614 4.834 2.080 1.00 98.38 94 PRO A CA 1
ATOM 714 C C . PRO A 1 94 ? 5.829 3.896 2.120 1.00 98.38 94 PRO A C 1
ATOM 716 O O . PRO A 1 94 ? 6.319 3.473 1.075 1.00 98.38 94 PRO A O 1
ATOM 719 N N . VAL A 1 95 ? 6.297 3.550 3.321 1.00 97.88 95 VAL A N 1
ATOM 720 C CA . VAL A 1 95 ? 7.414 2.620 3.557 1.00 97.88 95 VAL A CA 1
ATOM 721 C C . VAL A 1 95 ? 6.908 1.377 4.282 1.00 97.88 95 VAL A C 1
ATOM 723 O O . VAL A 1 95 ? 6.625 0.362 3.656 1.00 97.88 95 VAL A O 1
ATOM 726 N N . GLY A 1 96 ? 6.786 1.452 5.609 1.00 96.69 96 GLY A N 1
ATOM 727 C CA . GLY A 1 96 ? 6.337 0.351 6.452 1.00 96.69 96 GLY A CA 1
ATOM 728 C C . GLY A 1 96 ? 4.822 0.350 6.615 1.00 96.69 96 GLY A C 1
ATOM 729 O O . GLY A 1 96 ? 4.211 1.408 6.766 1.00 96.69 96 GLY A O 1
ATOM 730 N N . VAL A 1 97 ? 4.229 -0.842 6.634 1.00 98.06 97 VAL A N 1
ATOM 731 C CA . VAL A 1 97 ? 2.816 -1.054 6.968 1.00 98.06 97 VAL A CA 1
ATOM 732 C C . VAL A 1 97 ? 2.687 -2.124 8.048 1.00 98.06 97 VAL A C 1
ATOM 734 O O . VAL A 1 97 ? 3.501 -3.046 8.107 1.00 98.06 97 VAL A O 1
ATOM 737 N N . GLY A 1 98 ? 1.677 -2.010 8.906 1.00 95.81 98 GLY A N 1
ATOM 738 C CA . GLY A 1 98 ? 1.430 -2.971 9.983 1.00 95.81 98 GLY A CA 1
ATOM 739 C C . GLY A 1 98 ? 0.030 -2.836 10.564 1.00 95.81 98 GLY A C 1
ATOM 740 O O . GLY A 1 98 ? -0.586 -1.789 10.425 1.00 95.81 98 GLY A O 1
ATOM 741 N N . ILE A 1 99 ? -0.476 -3.880 11.214 1.00 94.50 99 ILE A N 1
ATOM 742 C CA . ILE A 1 99 ? -1.747 -3.821 11.945 1.00 94.50 99 ILE A CA 1
ATOM 743 C C . ILE A 1 99 ? -1.457 -3.503 13.416 1.00 94.50 99 ILE A C 1
ATOM 745 O O . ILE A 1 99 ? -0.606 -4.147 14.031 1.00 94.50 99 ILE A O 1
ATOM 749 N N . ASP A 1 100 ? -2.129 -2.495 13.974 1.00 92.06 100 ASP A N 1
ATOM 750 C CA . ASP A 1 100 ? -2.010 -2.145 15.391 1.00 92.06 100 ASP A CA 1
ATOM 751 C C . ASP A 1 100 ? -2.836 -3.078 16.298 1.00 92.06 100 ASP A C 1
ATOM 753 O O . ASP A 1 100 ? -3.624 -3.907 15.841 1.00 92.06 100 ASP A O 1
ATOM 757 N N . GLY A 1 101 ? -2.693 -2.926 17.619 1.00 89.44 101 GLY A N 1
ATOM 758 C CA . GLY A 1 101 ? -3.413 -3.750 18.600 1.00 89.44 101 GLY A CA 1
ATOM 759 C C . GLY A 1 101 ? -4.938 -3.570 18.612 1.00 89.44 101 GLY A C 1
ATOM 760 O O . GLY A 1 101 ? -5.624 -4.327 19.285 1.00 89.44 101 GLY A O 1
ATOM 761 N N . THR A 1 102 ? -5.477 -2.591 17.886 1.00 91.62 102 THR A N 1
ATOM 762 C CA . THR A 1 102 ? -6.924 -2.384 17.715 1.00 91.62 102 THR A CA 1
ATOM 763 C C . THR A 1 102 ? -7.435 -2.911 16.375 1.00 91.62 102 THR A C 1
ATOM 765 O O . THR A 1 102 ? -8.640 -2.883 16.128 1.00 91.62 102 THR A O 1
ATOM 768 N N . GLY A 1 103 ? -6.543 -3.428 15.525 1.00 93.44 103 GLY A N 1
ATOM 769 C CA . GLY A 1 103 ? -6.877 -3.935 14.202 1.00 93.44 103 GLY A CA 1
ATOM 770 C C . GLY A 1 103 ? -6.910 -2.861 13.112 1.00 93.44 103 GLY A C 1
ATOM 771 O O . GLY A 1 103 ? -7.445 -3.132 12.041 1.00 93.44 103 GLY A O 1
ATOM 772 N N . ALA A 1 104 ? -6.372 -1.664 13.358 1.00 95.88 104 ALA A N 1
ATOM 773 C CA . ALA A 1 104 ? -6.239 -0.619 12.344 1.00 95.88 104 ALA A CA 1
ATOM 774 C C . ALA A 1 104 ? -4.910 -0.756 11.585 1.00 95.88 104 ALA A C 1
ATOM 776 O O . ALA A 1 104 ? -3.907 -1.205 12.139 1.00 95.88 104 ALA A O 1
ATOM 777 N N . LEU A 1 105 ? -4.889 -0.331 10.322 1.00 97.44 105 LEU A N 1
ATOM 778 C CA . LEU A 1 105 ? -3.683 -0.317 9.498 1.00 97.44 105 LEU A CA 1
ATOM 779 C C . LEU A 1 105 ? -2.846 0.934 9.799 1.00 97.44 105 LEU A C 1
ATOM 781 O O . LEU A 1 105 ? -3.305 2.063 9.639 1.00 97.44 105 LEU A O 1
ATOM 785 N N . LEU A 1 106 ? -1.595 0.735 10.191 1.00 97.81 106 LEU A N 1
ATOM 786 C CA . LEU A 1 106 ? -0.567 1.764 10.290 1.00 97.81 106 LEU A CA 1
ATOM 787 C C . LEU A 1 106 ? 0.205 1.865 8.976 1.00 97.81 106 LEU A C 1
ATOM 789 O O . LEU A 1 106 ? 0.569 0.846 8.385 1.00 97.81 106 LEU A O 1
ATOM 793 N N . VAL A 1 107 ? 0.499 3.095 8.558 1.00 98.69 107 VAL A N 1
ATOM 794 C CA . VAL A 1 107 ? 1.304 3.399 7.369 1.00 98.69 107 VAL A CA 1
ATOM 795 C C . VAL A 1 107 ? 2.361 4.430 7.743 1.00 98.69 107 VAL A C 1
ATOM 797 O O . VAL A 1 107 ? 2.032 5.560 8.098 1.00 98.69 107 VAL A O 1
ATOM 800 N N . ALA A 1 108 ? 3.632 4.052 7.659 1.00 98.56 108 ALA A N 1
ATOM 801 C CA . ALA A 1 108 ? 4.748 4.974 7.824 1.00 98.56 108 ALA A CA 1
ATOM 802 C C . ALA A 1 108 ? 5.047 5.676 6.494 1.00 98.56 108 ALA A C 1
ATOM 804 O O . ALA A 1 108 ? 5.267 5.014 5.481 1.00 98.56 108 ALA A O 1
ATOM 805 N N . ASP A 1 109 ? 5.078 7.003 6.514 1.00 98.19 109 ASP A N 1
ATOM 806 C CA . ASP A 1 109 ? 5.385 7.871 5.380 1.00 98.19 109 ASP A CA 1
ATOM 807 C C . ASP A 1 109 ? 6.641 8.692 5.701 1.00 98.19 109 ASP A C 1
ATOM 809 O O . ASP A 1 109 ? 6.624 9.562 6.578 1.00 98.19 109 ASP A O 1
ATOM 813 N N . ASP A 1 110 ? 7.743 8.394 5.007 1.00 97.12 110 ASP A N 1
ATOM 814 C CA . ASP A 1 110 ? 9.042 9.010 5.297 1.00 97.12 110 ASP A CA 1
ATOM 815 C C . ASP A 1 110 ? 9.148 10.454 4.790 1.00 97.12 110 ASP A C 1
ATOM 817 O O . ASP A 1 110 ? 9.726 11.310 5.457 1.00 97.12 110 ASP A O 1
ATOM 821 N N . SER A 1 111 ? 8.538 10.755 3.648 1.00 96.06 111 SER A N 1
ATOM 822 C CA . SER A 1 111 ? 8.624 12.064 3.001 1.00 96.06 111 SER A CA 1
ATOM 823 C C . SER A 1 111 ? 7.659 13.061 3.631 1.00 96.06 111 SER A C 1
ATOM 825 O O . SER A 1 111 ? 7.986 14.239 3.767 1.00 96.06 111 SER A O 1
ATOM 827 N N . GLY A 1 112 ? 6.499 12.579 4.077 1.00 94.44 112 GLY A N 1
ATOM 828 C CA . GLY A 1 112 ? 5.558 13.343 4.887 1.00 94.44 112 GLY A CA 1
ATOM 829 C C . GLY A 1 112 ? 5.932 13.403 6.371 1.00 94.44 112 GLY A C 1
ATOM 830 O O . GLY A 1 112 ? 5.262 14.113 7.122 1.00 94.44 112 GLY A O 1
ATOM 831 N N . ASN A 1 113 ? 6.964 12.668 6.816 1.00 96.62 113 ASN A N 1
ATOM 832 C CA . ASN A 1 113 ? 7.361 12.528 8.226 1.00 96.62 113 ASN A CA 1
ATOM 833 C C . ASN A 1 113 ? 6.154 12.240 9.145 1.00 96.62 113 ASN A C 1
ATOM 835 O O . ASN A 1 113 ? 5.957 12.886 10.176 1.00 96.62 113 ASN A O 1
ATOM 839 N N . THR A 1 114 ? 5.292 11.320 8.710 1.00 97.62 114 THR A N 1
ATOM 840 C CA . THR A 1 114 ? 3.977 11.070 9.311 1.00 97.62 114 THR A CA 1
ATOM 841 C C . THR A 1 114 ? 3.734 9.569 9.435 1.00 97.62 114 THR A C 1
ATOM 843 O O . THR A 1 114 ? 4.096 8.789 8.557 1.00 97.62 114 THR A O 1
ATOM 846 N N . VAL A 1 115 ? 3.093 9.149 10.527 1.00 98.19 115 VAL A N 1
ATOM 847 C CA . VAL A 1 115 ? 2.509 7.807 10.638 1.00 98.19 115 VAL A CA 1
ATOM 848 C C . VAL A 1 115 ? 0.998 7.955 10.577 1.00 98.19 115 VAL A C 1
ATOM 850 O O . VAL A 1 115 ? 0.389 8.582 11.443 1.00 98.19 115 VAL A O 1
ATOM 853 N N . TRP A 1 116 ? 0.399 7.382 9.541 1.00 98.06 116 TRP A N 1
ATOM 854 C CA . TRP A 1 116 ? -1.042 7.363 9.346 1.00 98.06 116 TRP A CA 1
ATOM 855 C C . TRP A 1 116 ? -1.640 6.147 10.042 1.00 98.06 116 TRP A C 1
ATOM 857 O O . TRP A 1 116 ? -1.048 5.066 10.037 1.00 98.06 116 TRP A O 1
ATOM 867 N N . ARG A 1 117 ? -2.839 6.312 10.599 1.00 97.44 117 ARG A N 1
ATOM 868 C CA . ARG A 1 117 ? -3.645 5.216 11.135 1.00 97.44 117 ARG A CA 1
ATOM 869 C C . ARG A 1 117 ? -4.974 5.169 10.394 1.00 97.44 117 ARG A C 1
ATOM 871 O O . ARG A 1 117 ? -5.773 6.094 10.501 1.00 97.44 117 ARG A O 1
ATOM 878 N N . VAL A 1 118 ? -5.197 4.089 9.657 1.00 97.25 118 VAL A N 1
ATOM 879 C CA . VAL A 1 118 ? -6.394 3.827 8.856 1.00 97.25 118 VAL A CA 1
ATOM 880 C C . VAL A 1 118 ? -7.258 2.831 9.616 1.00 97.25 118 VAL A C 1
ATOM 882 O O . VAL A 1 118 ? -6.894 1.666 9.769 1.00 97.25 118 VAL A O 1
ATOM 885 N N . ALA A 1 119 ? -8.385 3.308 10.133 1.00 95.31 119 ALA A N 1
ATOM 886 C CA . ALA A 1 119 ? -9.336 2.510 10.895 1.00 95.31 119 ALA A CA 1
ATOM 887 C C . ALA A 1 119 ? -10.666 2.400 10.147 1.00 95.31 119 ALA A C 1
ATOM 889 O O . ALA A 1 119 ? -10.949 3.188 9.242 1.00 95.31 119 ALA A O 1
ATOM 890 N N . ASN A 1 120 ? -11.490 1.434 10.549 1.00 93.00 120 ASN A N 1
ATOM 891 C CA . ASN A 1 120 ? -12.858 1.355 10.065 1.00 93.00 120 ASN A CA 1
ATOM 892 C C . ASN A 1 120 ? -13.627 2.632 10.456 1.00 93.00 120 ASN A C 1
ATOM 894 O O . ASN A 1 120 ? -13.495 3.134 11.575 1.00 93.00 120 ASN A O 1
ATOM 898 N N . ALA A 1 121 ? -14.409 3.168 9.519 1.00 91.88 121 ALA A N 1
ATOM 899 C CA . ALA A 1 121 ? -15.140 4.420 9.690 1.00 91.88 121 ALA A CA 1
ATOM 900 C C . ALA A 1 121 ? -16.218 4.331 10.784 1.00 91.88 121 ALA A C 1
ATOM 902 O O . ALA A 1 121 ? -16.548 5.340 11.401 1.00 91.88 121 ALA A O 1
ATOM 903 N N . ASP A 1 122 ? -16.740 3.131 11.048 1.00 92.50 122 ASP A N 1
ATOM 904 C CA . ASP A 1 122 ? -17.707 2.873 12.122 1.00 92.50 122 ASP A CA 1
ATOM 905 C C . ASP A 1 122 ? -17.064 2.759 13.520 1.00 92.50 122 ASP A C 1
ATOM 907 O O . ASP A 1 122 ? -17.768 2.572 14.513 1.00 92.50 122 ASP A O 1
ATOM 911 N N . GLY A 1 123 ? -15.736 2.886 13.615 1.00 90.75 123 GLY A N 1
ATOM 912 C CA . GLY A 1 123 ? -14.996 2.773 14.870 1.00 90.75 123 GLY A CA 1
ATOM 913 C C . GLY A 1 123 ? -14.815 1.338 15.368 1.00 90.75 123 GLY A C 1
ATOM 914 O O . GLY A 1 123 ? -14.377 1.156 16.505 1.00 90.75 123 GLY A O 1
ATOM 915 N N . THR A 1 124 ? -15.120 0.326 14.549 1.00 93.00 124 THR A N 1
ATOM 916 C CA . THR A 1 124 ? -14.872 -1.080 14.885 1.00 93.00 124 THR A CA 1
ATOM 917 C C . THR A 1 124 ? -13.402 -1.294 15.229 1.00 93.00 124 THR A C 1
ATOM 919 O O . THR A 1 124 ? -12.499 -0.876 14.503 1.00 93.00 124 THR A O 1
ATOM 922 N N . VAL A 1 125 ? -13.181 -1.983 16.345 1.00 93.81 125 VAL A N 1
ATOM 923 C CA . VAL A 1 125 ? -11.874 -2.436 16.820 1.00 93.81 125 VAL A CA 1
ATOM 924 C C . VAL A 1 125 ? -11.970 -3.899 17.220 1.00 93.81 125 VAL A C 1
ATOM 926 O O . VAL A 1 125 ? -13.046 -4.391 17.573 1.00 93.81 125 VAL A O 1
ATOM 929 N N . ILE A 1 126 ? -10.843 -4.602 17.204 1.00 90.31 126 ILE A N 1
ATOM 930 C CA . ILE A 1 126 ? -10.796 -5.953 17.759 1.00 90.31 126 ILE A CA 1
ATOM 931 C C . ILE A 1 126 ? -10.833 -5.899 19.299 1.00 90.31 126 ILE A C 1
ATOM 933 O O . ILE A 1 126 ? -10.199 -5.026 19.897 1.00 90.31 126 ILE A O 1
ATOM 937 N N . PRO A 1 127 ? -11.536 -6.824 19.979 1.00 81.88 127 PRO A N 1
ATOM 938 C CA . PRO A 1 127 ? -11.646 -6.811 21.442 1.00 81.88 127 PRO A CA 1
ATOM 939 C C . PRO A 1 127 ? -10.351 -7.177 22.177 1.00 81.88 127 PRO A C 1
ATOM 941 O O . PRO A 1 127 ? -10.239 -6.928 23.375 1.00 81.88 127 PRO A O 1
ATOM 944 N N . GLN A 1 128 ? -9.415 -7.838 21.492 1.00 80.81 128 GLN A N 1
ATOM 945 C CA . GLN A 1 128 ? -8.141 -8.302 22.035 1.00 80.81 128 GLN A CA 1
ATOM 946 C C . GLN A 1 128 ? -7.027 -8.018 21.026 1.00 80.81 128 GLN A C 1
ATOM 948 O O . GLN A 1 128 ? -7.241 -8.283 19.842 1.00 80.81 128 GLN A O 1
ATOM 953 N N . PRO A 1 129 ? -5.853 -7.525 21.461 1.00 74.06 129 PRO A N 1
ATOM 954 C CA . PRO A 1 129 ? -4.732 -7.291 20.561 1.00 74.06 129 PRO A CA 1
ATOM 955 C C . PRO A 1 129 ? -4.313 -8.555 19.818 1.00 74.06 129 PRO A C 1
ATOM 957 O O . PRO A 1 129 ? -4.265 -9.639 20.402 1.00 74.06 129 PRO A O 1
ATOM 960 N N . ILE A 1 130 ? -3.950 -8.402 18.543 1.00 72.00 130 ILE A N 1
ATOM 961 C CA . ILE A 1 130 ? -3.388 -9.503 17.761 1.00 72.00 130 ILE A CA 1
ATOM 962 C C . ILE A 1 130 ? -2.009 -9.828 18.332 1.00 72.00 130 ILE A C 1
ATOM 964 O O . ILE A 1 130 ? -1.090 -9.007 18.276 1.00 72.00 130 ILE A O 1
ATOM 968 N N . GLY A 1 131 ? -1.867 -11.027 18.890 1.00 65.69 131 GLY A N 1
ATOM 969 C CA . GLY A 1 131 ? -0.570 -11.535 19.317 1.00 65.69 131 GLY A CA 1
ATOM 970 C C . GLY A 1 131 ? 0.372 -11.703 18.120 1.00 65.69 131 GLY A C 1
ATOM 971 O O . GLY A 1 131 ? -0.047 -12.053 17.011 1.00 65.69 131 GLY A O 1
ATOM 972 N N . THR A 1 132 ? 1.668 -11.455 18.315 1.00 62.31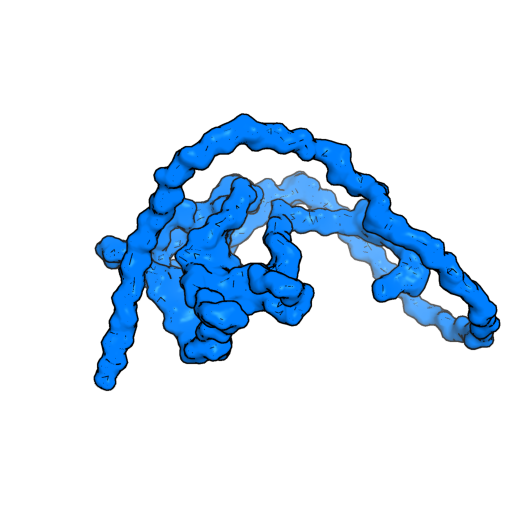 132 THR A N 1
ATOM 973 C CA . THR A 1 132 ? 2.690 -11.665 17.269 1.00 62.31 132 THR A CA 1
ATOM 974 C C . THR A 1 132 ? 2.783 -13.133 16.827 1.00 62.31 132 THR A C 1
ATOM 976 O O . THR A 1 132 ? 3.183 -13.438 15.706 1.00 62.31 132 THR A O 1
ATOM 979 N N . ASP A 1 133 ? 2.356 -14.053 17.687 1.00 66.00 133 ASP A N 1
ATOM 980 C CA . ASP A 1 133 ? 2.175 -15.477 17.422 1.00 66.00 133 ASP A CA 1
ATOM 981 C C . ASP A 1 133 ? 0.980 -15.765 16.497 1.00 66.00 133 ASP A C 1
ATOM 983 O O . ASP A 1 133 ? 1.059 -16.655 15.652 1.00 66.00 133 ASP A O 1
ATOM 987 N N . GLN A 1 134 ? -0.099 -14.983 16.582 1.00 62.28 134 GLN A N 1
ATOM 988 C CA . GLN A 1 134 ? -1.301 -15.155 15.754 1.00 62.28 134 GLN A CA 1
ATOM 989 C C . GLN A 1 134 ? -1.109 -14.652 14.314 1.00 62.28 134 GLN A C 1
ATOM 991 O O . GLN A 1 134 ? -1.613 -15.256 13.359 1.00 62.28 134 GLN A O 1
ATOM 996 N N . THR A 1 135 ? -0.325 -13.586 14.140 1.00 59.28 135 THR A N 1
ATOM 997 C CA . THR A 1 135 ? 0.109 -13.109 12.814 1.00 59.28 135 THR A CA 1
ATOM 998 C C . THR A 1 135 ? 1.040 -14.118 12.136 1.00 59.28 135 THR A C 1
ATOM 1000 O O . THR A 1 135 ? 0.877 -14.401 10.947 1.00 59.28 135 THR A O 1
ATOM 1003 N N . ALA A 1 136 ? 1.958 -14.735 12.890 1.00 53.78 136 ALA A N 1
ATOM 1004 C CA . ALA A 1 136 ? 2.845 -15.785 12.386 1.00 53.78 136 ALA A CA 1
ATOM 1005 C C . ALA A 1 136 ? 2.108 -17.100 12.074 1.00 53.78 136 ALA A C 1
ATOM 1007 O O . ALA A 1 136 ? 2.373 -17.711 11.039 1.00 53.78 136 ALA A O 1
ATOM 1008 N N . ALA A 1 137 ? 1.151 -17.511 12.914 1.00 53.16 137 ALA A N 1
ATOM 1009 C CA . ALA A 1 137 ? 0.370 -18.730 12.711 1.00 53.16 137 ALA A CA 1
ATOM 1010 C C . ALA A 1 137 ? -0.484 -18.659 11.437 1.00 53.16 137 ALA A C 1
ATOM 1012 O O . ALA A 1 137 ? -0.502 -19.617 10.673 1.00 53.16 137 ALA A O 1
ATOM 1013 N N . THR A 1 138 ? -1.105 -17.511 11.144 1.00 55.78 138 THR A N 1
ATOM 1014 C CA . THR A 1 138 ? -1.871 -17.312 9.897 1.00 55.78 138 THR A CA 1
ATOM 1015 C C . THR A 1 138 ? -0.961 -17.394 8.662 1.00 55.78 138 THR A C 1
ATOM 1017 O O . THR A 1 138 ? -1.307 -18.038 7.671 1.00 55.78 138 THR A O 1
ATOM 1020 N N . ALA A 1 139 ? 0.251 -16.828 8.738 1.00 52.31 139 ALA A N 1
ATOM 1021 C CA . ALA A 1 139 ? 1.254 -16.932 7.674 1.00 52.31 139 ALA A CA 1
ATOM 1022 C C . ALA A 1 139 ? 1.812 -18.364 7.510 1.00 52.31 139 ALA A C 1
ATOM 1024 O O . ALA A 1 139 ? 2.043 -18.821 6.392 1.00 52.31 139 ALA A O 1
ATOM 1025 N N . GLN A 1 140 ? 1.994 -19.110 8.604 1.00 43.38 140 GLN A N 1
ATOM 1026 C CA . GLN A 1 140 ? 2.438 -20.511 8.578 1.00 43.38 140 GLN A CA 1
ATOM 1027 C C . GLN A 1 140 ? 1.337 -21.471 8.113 1.00 43.38 140 GLN A C 1
ATOM 1029 O O . GLN A 1 140 ? 1.632 -22.465 7.449 1.00 43.38 140 GLN A O 1
ATOM 1034 N N . GLN A 1 141 ? 0.071 -21.184 8.410 1.00 49.09 141 GLN A N 1
ATOM 1035 C CA . GLN A 1 141 ? -1.064 -21.977 7.941 1.00 49.09 141 GLN A CA 1
ATOM 1036 C C . GLN A 1 141 ? -1.280 -21.801 6.429 1.00 49.09 141 GLN A C 1
ATOM 1038 O O . GLN A 1 141 ? -1.589 -22.775 5.753 1.00 49.09 141 GLN A O 1
ATOM 1043 N N . ALA A 1 142 ? -0.978 -20.618 5.878 1.00 49.47 142 ALA A N 1
ATOM 1044 C CA . ALA A 1 142 ? -0.884 -20.401 4.430 1.00 49.47 142 ALA A CA 1
ATOM 1045 C C . ALA A 1 142 ? 0.328 -21.109 3.779 1.00 49.47 142 ALA A C 1
ATOM 1047 O O . ALA A 1 142 ? 0.245 -21.540 2.633 1.00 49.47 142 ALA A O 1
ATOM 1048 N N . ALA A 1 143 ? 1.446 -21.264 4.502 1.00 48.19 143 ALA A N 1
ATOM 1049 C CA . ALA A 1 143 ? 2.671 -21.889 3.984 1.00 48.19 143 ALA A CA 1
ATOM 1050 C C . ALA A 1 143 ? 2.721 -23.428 4.121 1.00 48.19 143 ALA A C 1
ATOM 1052 O O . ALA A 1 143 ? 3.482 -24.096 3.420 1.00 48.19 143 ALA A O 1
ATOM 1053 N N . THR A 1 144 ? 1.959 -24.021 5.043 1.00 39.31 144 THR A N 1
ATOM 1054 C CA . THR A 1 144 ? 1.980 -25.477 5.306 1.00 39.31 144 THR A CA 1
ATOM 1055 C C . THR A 1 144 ? 1.144 -26.278 4.314 1.00 39.31 144 THR A C 1
ATOM 1057 O O . THR A 1 144 ? 1.495 -27.422 4.032 1.00 39.31 144 THR A O 1
ATOM 1060 N N . THR A 1 145 ? 0.123 -25.671 3.709 1.00 40.88 145 THR A N 1
ATOM 1061 C CA . THR A 1 145 ? -0.622 -26.243 2.576 1.00 40.88 145 THR A CA 1
ATOM 1062 C C . THR A 1 145 ? 0.189 -26.293 1.275 1.00 40.88 145 THR A C 1
ATOM 1064 O O . THR A 1 145 ? -0.191 -27.017 0.366 1.00 40.88 145 THR A O 1
ATOM 1067 N N . ASP A 1 146 ? 1.317 -25.579 1.190 1.00 46.38 146 ASP A N 1
ATOM 1068 C CA . ASP A 1 146 ? 2.150 -25.462 -0.022 1.00 46.38 146 ASP A CA 1
ATOM 1069 C C . ASP A 1 146 ? 3.390 -26.390 -0.014 1.00 46.38 146 ASP A C 1
ATOM 1071 O O . ASP A 1 146 ? 4.075 -26.573 -1.020 1.00 46.38 146 ASP A O 1
ATOM 1075 N N . LYS A 1 147 ? 3.697 -27.039 1.120 1.00 40.50 147 LYS A N 1
ATOM 1076 C CA . LYS A 1 147 ? 4.893 -27.897 1.253 1.00 40.50 147 LYS A CA 1
ATOM 1077 C C . LYS A 1 147 ? 4.792 -29.259 0.558 1.00 40.50 147 LYS A C 1
ATOM 1079 O O . LYS A 1 147 ? 5.815 -29.931 0.441 1.00 40.50 147 LYS A O 1
ATOM 1084 N N . THR A 1 148 ? 3.613 -29.681 0.104 1.00 36.53 148 THR A N 1
ATOM 1085 C CA . THR A 1 148 ? 3.436 -30.971 -0.585 1.00 36.53 148 THR A CA 1
ATOM 1086 C C . THR A 1 148 ? 3.819 -30.948 -2.066 1.00 36.53 148 THR A C 1
ATOM 1088 O O . THR A 1 148 ? 4.060 -32.020 -2.611 1.00 36.53 148 THR A O 1
ATOM 1091 N N . ASP A 1 149 ? 3.990 -29.773 -2.687 1.00 43.06 149 ASP A N 1
ATOM 1092 C CA . ASP A 1 149 ? 4.262 -29.660 -4.134 1.00 43.06 149 ASP A CA 1
ATOM 1093 C C . ASP A 1 149 ? 5.681 -29.176 -4.487 1.00 43.06 149 ASP A C 1
ATOM 1095 O O . ASP A 1 149 ? 6.037 -29.066 -5.663 1.00 43.06 149 ASP A O 1
ATOM 1099 N N . ARG A 1 150 ? 6.546 -28.924 -3.494 1.00 49.88 150 ARG A N 1
ATOM 1100 C CA . ARG A 1 150 ? 7.910 -28.421 -3.728 1.00 49.88 150 ARG A CA 1
ATOM 1101 C C . ARG A 1 150 ? 8.959 -29.491 -3.420 1.00 49.88 150 ARG A C 1
ATOM 1103 O O . ARG A 1 150 ? 9.384 -29.656 -2.278 1.00 49.88 150 ARG A O 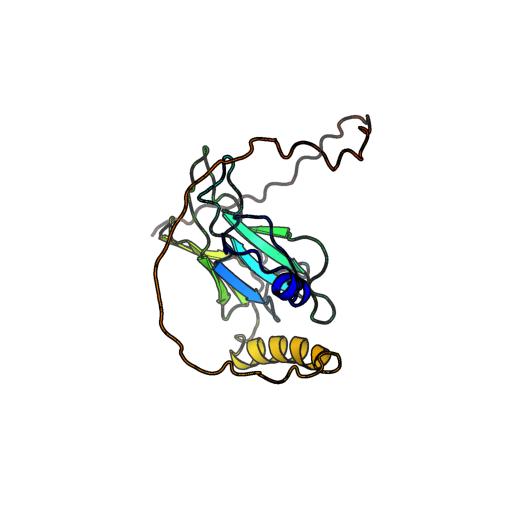1
ATOM 1110 N N . ALA A 1 151 ? 9.399 -30.214 -4.451 1.00 36.81 151 ALA A N 1
ATOM 1111 C CA . ALA A 1 151 ? 10.535 -31.131 -4.347 1.00 36.81 151 ALA A CA 1
ATOM 1112 C C . ALA A 1 151 ? 11.812 -30.376 -3.902 1.00 36.81 151 ALA A C 1
ATOM 1114 O O . ALA A 1 151 ? 12.051 -29.255 -4.366 1.00 36.81 151 ALA A O 1
ATOM 1115 N N . PRO A 1 152 ? 12.657 -30.952 -3.024 1.00 38.94 152 PRO A N 1
ATOM 1116 C CA . PRO A 1 152 ? 13.850 -30.273 -2.544 1.00 38.94 152 PRO A CA 1
ATOM 1117 C C . PRO A 1 152 ? 14.931 -30.297 -3.632 1.00 38.94 152 PRO A C 1
ATOM 1119 O O . PRO A 1 152 ? 15.399 -31.359 -4.036 1.00 38.94 152 PRO A O 1
ATOM 1122 N N . VAL A 1 153 ? 15.363 -29.123 -4.093 1.00 46.16 153 VAL A N 1
ATOM 1123 C CA . VAL A 1 153 ? 16.586 -28.996 -4.897 1.00 46.16 153 VAL A CA 1
ATOM 1124 C C . VAL A 1 153 ? 17.794 -28.958 -3.963 1.00 46.16 153 VAL A C 1
ATOM 1126 O O . VAL A 1 153 ? 17.932 -28.060 -3.134 1.00 46.16 153 VAL A O 1
ATOM 1129 N N . ALA A 1 154 ? 18.656 -29.968 -4.079 1.00 35.66 154 ALA A N 1
ATOM 1130 C CA . ALA A 1 154 ? 19.907 -30.060 -3.339 1.00 35.66 154 ALA A CA 1
ATOM 1131 C C . ALA A 1 154 ? 20.824 -28.867 -3.663 1.00 35.66 154 ALA A C 1
ATOM 1133 O O . ALA A 1 154 ? 21.028 -28.520 -4.828 1.00 35.66 154 ALA A O 1
ATOM 1134 N N . ALA A 1 155 ? 21.399 -28.256 -2.627 1.00 35.69 155 ALA A N 1
ATOM 1135 C CA . ALA A 1 155 ? 22.398 -27.207 -2.768 1.00 35.69 155 ALA A CA 1
ATOM 1136 C C . ALA A 1 155 ? 23.677 -27.783 -3.399 1.00 35.69 155 ALA A C 1
ATOM 1138 O O . ALA A 1 155 ? 24.382 -28.578 -2.779 1.00 35.69 155 ALA A O 1
ATOM 1139 N N . VAL A 1 156 ? 23.984 -27.381 -4.633 1.00 37.16 156 VAL A N 1
ATOM 1140 C CA . VAL A 1 156 ? 25.282 -27.652 -5.262 1.00 37.16 156 VAL A CA 1
ATOM 1141 C C . VAL A 1 156 ? 26.200 -26.470 -4.961 1.00 37.16 156 VAL A C 1
ATOM 1143 O O . VAL A 1 156 ? 26.026 -25.386 -5.515 1.00 37.16 156 VAL A O 1
ATOM 1146 N N . ASN A 1 157 ? 27.173 -26.675 -4.072 1.00 33.31 157 ASN A N 1
ATOM 1147 C CA . ASN A 1 157 ? 28.254 -25.716 -3.840 1.00 33.31 157 ASN A CA 1
ATOM 1148 C C . ASN A 1 157 ? 29.222 -25.725 -5.042 1.00 33.31 157 ASN A C 1
ATOM 1150 O O . ASN A 1 157 ? 29.670 -26.807 -5.431 1.00 33.31 157 ASN A O 1
ATOM 1154 N N . PRO A 1 158 ? 29.599 -24.571 -5.623 1.00 36.69 158 PRO A N 1
ATOM 1155 C CA . PRO A 1 158 ? 30.671 -24.520 -6.614 1.00 36.69 158 PRO A CA 1
ATOM 1156 C C . PRO A 1 158 ? 32.054 -24.600 -5.935 1.00 36.69 158 PRO A C 1
ATOM 1158 O O . PRO A 1 158 ? 32.222 -24.059 -4.837 1.00 36.69 158 PRO A O 1
ATOM 1161 N N . PRO A 1 159 ? 33.065 -25.242 -6.555 1.00 32.03 159 PRO A N 1
ATOM 1162 C CA . PRO A 1 159 ? 34.422 -25.237 -6.024 1.00 32.03 159 PRO A CA 1
ATOM 1163 C C . PRO A 1 159 ? 35.130 -23.902 -6.301 1.00 32.03 159 PRO A C 1
ATOM 1165 O O . PRO A 1 159 ? 34.814 -23.179 -7.247 1.00 32.03 159 PRO A O 1
ATOM 1168 N N . ALA A 1 160 ? 36.099 -23.591 -5.442 1.00 30.94 160 ALA A N 1
ATOM 1169 C CA . ALA A 1 160 ? 36.872 -22.357 -5.430 1.00 30.94 160 ALA A CA 1
ATOM 1170 C C . ALA A 1 160 ? 38.059 -22.346 -6.421 1.00 30.94 160 ALA A C 1
ATOM 1172 O O . ALA A 1 160 ? 38.749 -23.346 -6.580 1.00 30.94 160 ALA A O 1
ATOM 1173 N N . ASN A 1 161 ? 38.319 -21.140 -6.945 1.00 33.66 161 ASN A N 1
ATOM 1174 C CA . ASN A 1 161 ? 39.558 -20.560 -7.493 1.00 33.66 161 ASN A CA 1
ATOM 1175 C C . ASN A 1 161 ? 40.269 -21.139 -8.736 1.00 33.66 161 ASN A C 1
ATOM 1177 O O . ASN A 1 161 ? 40.696 -22.286 -8.782 1.00 33.66 161 ASN A O 1
ATOM 1181 N N . GLY A 1 162 ? 40.577 -20.213 -9.659 1.00 27.20 162 GLY A N 1
ATOM 1182 C CA . GLY A 1 162 ? 41.616 -20.322 -10.686 1.00 27.20 162 GLY A CA 1
ATOM 1183 C C . GLY A 1 162 ? 41.861 -18.976 -11.391 1.00 27.20 162 GLY A C 1
ATOM 1184 O O . GLY A 1 162 ? 40.983 -18.460 -12.071 1.00 27.20 162 GLY A O 1
ATOM 1185 N N . THR A 1 163 ? 43.043 -18.398 -11.170 1.00 28.05 163 THR A N 1
ATOM 1186 C CA . THR A 1 163 ? 43.600 -17.144 -11.722 1.00 28.05 163 THR A CA 1
ATOM 1187 C C . THR A 1 163 ? 44.018 -17.265 -13.200 1.00 28.05 163 THR A C 1
ATOM 1189 O O . THR A 1 163 ? 44.230 -18.379 -13.667 1.00 28.05 163 THR A O 1
ATOM 1192 N N . THR A 1 164 ? 44.265 -16.108 -13.848 1.00 27.86 164 THR A N 1
ATOM 1193 C CA . THR A 1 164 ? 44.882 -15.803 -15.178 1.00 27.86 164 THR A CA 1
ATOM 1194 C C . THR A 1 164 ? 43.849 -15.419 -16.246 1.00 27.86 164 THR A C 1
ATOM 1196 O O . THR A 1 164 ? 42.793 -16.024 -16.313 1.00 27.86 164 THR A O 1
ATOM 1199 N N . GLY A 1 165 ? 43.997 -14.407 -17.102 1.00 26.34 165 GLY A N 1
ATOM 1200 C CA . GLY A 1 165 ? 45.027 -13.413 -17.417 1.00 26.34 165 GLY A CA 1
ATOM 1201 C C . GLY A 1 165 ? 44.496 -12.606 -18.623 1.00 26.34 165 GLY A C 1
ATOM 1202 O O . GLY A 1 165 ? 43.699 -13.121 -19.402 1.00 26.34 165 GLY A O 1
ATOM 1203 N N . SER A 1 166 ? 44.854 -11.329 -18.731 1.00 31.84 166 SER A N 1
ATOM 1204 C CA . SER A 1 166 ? 44.319 -10.342 -19.684 1.00 31.84 166 SER A CA 1
ATOM 1205 C C . SER A 1 166 ? 44.604 -10.648 -21.161 1.00 31.84 166 SER A C 1
ATOM 1207 O O . SER A 1 166 ? 45.754 -10.928 -21.482 1.00 31.84 166 SER A O 1
ATOM 1209 N N . THR A 1 167 ? 43.636 -10.439 -22.070 1.00 27.17 167 THR A N 1
ATOM 1210 C CA . THR A 1 167 ? 43.840 -9.793 -23.395 1.00 27.17 167 THR A CA 1
ATOM 1211 C C . THR A 1 167 ? 42.488 -9.345 -23.992 1.00 27.17 167 THR A C 1
ATOM 1213 O O . THR A 1 167 ? 41.561 -10.146 -24.080 1.00 27.17 167 THR A O 1
ATOM 1216 N N . GLU A 1 168 ? 42.371 -8.072 -24.394 1.00 29.23 168 GLU A N 1
ATOM 1217 C CA . GLU A 1 168 ? 41.289 -7.540 -25.251 1.00 29.23 168 GLU A CA 1
ATOM 1218 C C . GLU A 1 168 ? 41.410 -8.063 -26.698 1.00 29.23 168 GLU A C 1
ATOM 1220 O O . GLU A 1 168 ? 42.504 -8.424 -27.138 1.00 29.23 168 GLU A O 1
ATOM 1225 N N . PRO A 1 169 ? 40.314 -8.037 -27.479 1.00 32.78 169 PRO A N 1
ATOM 1226 C CA . PRO A 1 169 ? 40.251 -6.987 -28.500 1.00 32.78 169 PRO A CA 1
ATOM 1227 C C . PRO A 1 169 ? 38.872 -6.321 -28.648 1.00 32.78 169 PRO A C 1
ATOM 1229 O O . PRO A 1 169 ? 37.818 -6.940 -28.508 1.00 32.78 169 PRO A O 1
ATOM 1232 N N . ALA A 1 170 ? 38.912 -5.036 -29.000 1.00 29.70 170 ALA A N 1
ATOM 1233 C CA . ALA A 1 170 ? 37.787 -4.237 -29.468 1.00 29.70 170 ALA A CA 1
ATOM 1234 C C . ALA A 1 170 ? 37.323 -4.672 -30.869 1.00 29.70 170 ALA A C 1
ATOM 1236 O O . ALA A 1 170 ? 38.177 -4.906 -31.718 1.00 29.70 170 ALA A O 1
ATOM 1237 N N . LEU A 1 171 ? 36.004 -4.684 -31.130 1.00 28.17 171 LEU A N 1
ATOM 1238 C CA . LEU A 1 171 ? 35.384 -4.186 -32.376 1.00 28.17 171 LEU A CA 1
ATOM 1239 C C . LEU A 1 171 ? 33.842 -4.320 -32.392 1.00 28.17 171 LEU A C 1
ATOM 1241 O O . LEU A 1 171 ? 33.291 -5.393 -32.185 1.00 28.17 171 LEU A O 1
ATOM 1245 N N . ALA A 1 172 ? 33.216 -3.187 -32.737 1.00 28.78 172 ALA A N 1
ATOM 1246 C CA . ALA A 1 172 ? 31.930 -2.953 -33.412 1.00 28.78 172 ALA A CA 1
ATOM 1247 C C . ALA A 1 172 ? 30.591 -3.400 -32.775 1.00 28.78 172 ALA A C 1
ATOM 1249 O O . ALA A 1 172 ? 30.258 -4.575 -32.661 1.00 28.78 172 ALA A O 1
ATOM 1250 N N . ALA A 1 173 ? 29.751 -2.396 -32.499 1.00 34.31 173 ALA A N 1
ATOM 1251 C CA . ALA A 1 173 ? 28.318 -2.526 -32.252 1.00 34.31 173 ALA A CA 1
ATOM 1252 C C . ALA A 1 173 ? 27.529 -2.706 -33.566 1.00 34.31 173 ALA A C 1
ATOM 1254 O O . ALA A 1 173 ? 27.849 -2.027 -34.545 1.00 34.31 173 ALA A O 1
ATOM 1255 N N . PRO A 1 174 ? 26.443 -3.502 -33.581 1.00 35.47 174 PRO A N 1
ATOM 1256 C CA . PRO A 1 174 ? 25.382 -3.347 -34.561 1.00 35.47 174 PRO A CA 1
ATOM 1257 C C . PRO A 1 174 ? 24.152 -2.668 -33.941 1.00 35.47 174 PRO A C 1
ATOM 1259 O O . PRO A 1 174 ? 23.602 -3.088 -32.923 1.00 35.47 174 PRO A O 1
ATOM 1262 N N . THR A 1 175 ? 23.730 -1.600 -34.604 1.00 34.34 175 THR A N 1
ATOM 1263 C CA . THR A 1 175 ? 22.491 -0.843 -34.420 1.00 34.34 175 THR A CA 1
ATOM 1264 C C . THR A 1 175 ? 21.332 -1.581 -35.105 1.00 34.34 175 THR A C 1
ATOM 1266 O O . THR A 1 175 ? 21.423 -1.819 -36.305 1.00 34.34 175 THR A O 1
ATOM 1269 N N . ALA A 1 176 ? 20.244 -1.905 -34.393 1.00 34.41 176 ALA A N 1
ATOM 1270 C CA . ALA A 1 176 ? 18.890 -2.086 -34.956 1.00 34.41 176 ALA A CA 1
ATOM 1271 C C . ALA A 1 176 ? 17.820 -2.150 -33.834 1.00 34.41 176 ALA A C 1
ATOM 1273 O O . ALA A 1 176 ? 18.129 -2.640 -32.745 1.00 34.41 176 ALA A O 1
ATOM 1274 N N . PRO A 1 177 ? 16.591 -1.638 -34.061 1.00 33.94 177 PRO A N 1
ATOM 1275 C CA . PRO A 1 177 ? 15.640 -1.276 -33.010 1.00 33.94 177 PRO A CA 1
ATOM 1276 C C . PRO A 1 177 ? 14.730 -2.436 -32.579 1.00 33.94 177 PRO A C 1
ATOM 1278 O O . PRO A 1 177 ? 14.380 -3.308 -33.369 1.00 33.94 177 PRO A O 1
ATOM 1281 N N . ALA A 1 178 ? 14.297 -2.405 -31.318 1.00 31.64 178 ALA A N 1
ATOM 1282 C CA . ALA A 1 178 ? 13.276 -3.288 -30.760 1.00 31.64 178 ALA A CA 1
ATOM 1283 C C . ALA A 1 178 ? 11.881 -2.642 -30.866 1.00 31.64 178 ALA A C 1
ATOM 1285 O O . ALA A 1 178 ? 11.230 -2.383 -29.859 1.00 31.64 178 ALA A O 1
ATOM 1286 N N . GLU A 1 179 ? 11.434 -2.381 -32.092 1.00 37.34 179 GLU A N 1
ATOM 1287 C CA . GLU A 1 179 ? 10.030 -2.099 -32.413 1.00 37.34 179 GLU A CA 1
ATOM 1288 C C . GLU A 1 179 ? 9.546 -3.130 -33.433 1.00 37.34 179 GLU A C 1
ATOM 1290 O O . GLU A 1 179 ? 9.449 -2.845 -34.614 1.00 37.34 179 GLU A O 1
ATOM 1295 N N . GLU A 1 180 ? 9.280 -4.356 -32.984 1.00 33.19 180 GLU A N 1
ATOM 1296 C CA . GLU A 1 180 ? 8.206 -5.188 -33.537 1.00 33.19 180 GLU A CA 1
ATOM 1297 C C . GLU A 1 180 ? 8.063 -6.446 -32.682 1.00 33.19 180 GLU A C 1
ATOM 1299 O O . GLU A 1 180 ? 8.904 -7.343 -32.737 1.00 33.19 180 GLU A O 1
ATOM 1304 N N . ARG A 1 181 ? 7.012 -6.482 -31.855 1.00 28.80 181 ARG A N 1
ATOM 1305 C CA . ARG A 1 181 ? 6.169 -7.655 -31.554 1.00 28.80 181 ARG A CA 1
ATOM 1306 C C . ARG A 1 181 ? 5.337 -7.396 -30.301 1.00 28.80 181 ARG A C 1
ATOM 1308 O O . ARG A 1 181 ? 5.760 -7.713 -29.199 1.00 28.80 181 ARG A O 1
ATOM 1315 N N . LEU A 1 182 ? 4.150 -6.826 -30.508 1.00 32.28 182 LEU A N 1
ATOM 1316 C CA . LEU A 1 182 ? 2.855 -7.324 -30.015 1.00 32.28 182 LEU A CA 1
ATOM 1317 C C . LEU A 1 182 ? 1.764 -6.327 -30.466 1.00 32.28 182 LEU A C 1
ATOM 1319 O O . LEU A 1 182 ? 1.249 -5.533 -29.687 1.00 32.28 182 LEU A O 1
ATOM 1323 N N . THR A 1 183 ? 1.416 -6.331 -31.754 1.00 33.50 183 THR A N 1
ATOM 1324 C CA . THR A 1 183 ? 0.152 -5.744 -32.220 1.00 33.50 183 THR A CA 1
ATOM 1325 C C . THR A 1 183 ? -0.896 -6.846 -32.229 1.00 33.50 183 THR A C 1
ATOM 1327 O O . THR A 1 183 ? -0.783 -7.840 -32.941 1.00 33.50 183 THR A O 1
ATOM 1330 N N . GLY A 1 184 ? -1.907 -6.691 -31.379 1.00 33.69 184 GLY A N 1
ATOM 1331 C CA . GLY A 1 184 ? -2.956 -7.688 -31.221 1.00 33.69 184 GLY A CA 1
ATOM 1332 C C . GLY A 1 184 ? -4.139 -7.203 -30.398 1.00 33.69 184 GLY A C 1
ATOM 1333 O O . GLY A 1 184 ? -4.611 -7.950 -29.551 1.00 33.69 184 GLY A O 1
ATOM 1334 N N . GLN A 1 185 ? -4.620 -5.976 -30.622 1.00 33.59 185 GLN A N 1
ATOM 1335 C CA . GLN A 1 185 ? -5.980 -5.595 -30.226 1.00 33.59 185 GLN A CA 1
ATOM 1336 C C . GLN A 1 185 ? -6.491 -4.419 -31.066 1.00 33.59 185 GLN A C 1
ATOM 1338 O O . GLN A 1 185 ? -5.902 -3.342 -31.087 1.00 33.59 185 GLN A O 1
ATOM 1343 N N . ALA A 1 186 ? -7.582 -4.664 -31.795 1.00 33.03 186 ALA A N 1
ATOM 1344 C CA . ALA A 1 186 ? -8.343 -3.653 -32.523 1.00 33.03 186 ALA A CA 1
ATOM 1345 C C . ALA A 1 186 ? -9.188 -2.803 -31.546 1.00 33.03 186 ALA A C 1
ATOM 1347 O O . ALA A 1 186 ? -9.579 -3.312 -30.492 1.00 33.03 186 ALA A O 1
ATOM 1348 N N . PRO A 1 187 ? -9.506 -1.535 -31.873 1.00 31.84 187 PRO A N 1
ATOM 1349 C CA . PRO A 1 187 ? -10.253 -0.660 -30.978 1.00 31.84 187 PRO A CA 1
ATOM 1350 C C . PRO A 1 187 ? -11.742 -1.028 -30.955 1.00 31.84 187 PRO A C 1
ATOM 1352 O O . PRO A 1 187 ? -12.404 -1.073 -31.992 1.00 31.84 187 PRO A O 1
ATOM 1355 N N . VAL A 1 188 ? -12.293 -1.237 -29.759 1.00 35.97 188 VAL A N 1
ATOM 1356 C CA . VAL A 1 188 ? -13.744 -1.245 -29.537 1.00 35.97 188 VAL A CA 1
ATOM 1357 C C . VAL A 1 188 ? -14.239 0.197 -29.429 1.00 35.97 188 VAL A C 1
ATOM 1359 O O . VAL A 1 188 ? -13.906 0.924 -28.499 1.00 35.97 188 VAL A O 1
ATOM 1362 N N . SER A 1 189 ? -15.026 0.607 -30.421 1.00 35.81 189 SER A N 1
ATOM 1363 C CA . SER A 1 189 ? -15.824 1.832 -30.409 1.00 35.81 189 SER A CA 1
ATOM 1364 C C . SER A 1 189 ? -17.060 1.622 -29.522 1.00 35.81 189 SER A C 1
ATOM 1366 O O . SER A 1 189 ? -17.828 0.690 -29.755 1.00 35.81 189 SER A O 1
ATOM 1368 N N . GLY A 1 190 ? -17.260 2.465 -28.506 1.00 32.00 190 GLY A N 1
ATOM 1369 C CA . GLY A 1 190 ? -18.427 2.417 -27.619 1.00 32.00 190 GLY A CA 1
ATOM 1370 C C . GLY A 1 190 ? -18.487 3.631 -26.688 1.00 32.00 190 GLY A C 1
ATOM 1371 O O . GLY A 1 190 ? -17.469 4.042 -26.150 1.00 32.00 190 GLY A O 1
ATOM 1372 N N . LYS A 1 191 ? -19.673 4.237 -26.578 1.00 31.77 191 LYS A N 1
ATOM 1373 C CA . LYS A 1 191 ? -19.981 5.556 -25.992 1.00 31.77 191 LYS A CA 1
ATOM 1374 C C . LYS A 1 191 ? -19.612 5.711 -24.507 1.00 31.77 191 LYS A C 1
ATOM 1376 O O . LYS A 1 191 ? -19.699 4.761 -23.740 1.00 31.77 191 LYS A O 1
ATOM 1381 N N . SER A 1 192 ? -19.289 6.948 -24.124 1.00 32.78 192 SER A N 1
ATOM 1382 C CA . SER A 1 192 ? -19.027 7.392 -22.753 1.00 32.78 192 SER A CA 1
ATOM 1383 C C . SER A 1 192 ? -20.263 7.258 -21.859 1.00 32.78 192 SER A C 1
ATOM 1385 O O . SER A 1 192 ? -21.259 7.933 -22.108 1.00 32.78 192 SER A O 1
ATOM 1387 N N . ASP A 1 193 ? -20.164 6.455 -20.800 1.00 35.03 193 ASP A N 1
ATOM 1388 C CA . ASP A 1 193 ? -21.043 6.537 -19.632 1.00 35.03 193 ASP A CA 1
ATOM 1389 C C . ASP A 1 193 ? -20.233 7.139 -18.477 1.00 35.03 193 ASP A C 1
ATOM 1391 O O . ASP A 1 193 ? -19.227 6.588 -18.026 1.00 35.03 193 ASP A O 1
ATOM 1395 N N . THR A 1 194 ? -20.628 8.334 -18.048 1.00 42.78 194 THR A N 1
ATOM 1396 C CA . THR A 1 194 ? -20.066 9.048 -16.899 1.00 42.78 194 THR A CA 1
ATOM 1397 C C . THR A 1 194 ? -20.414 8.317 -15.606 1.00 42.78 194 THR A C 1
ATOM 1399 O O . THR A 1 194 ? -21.538 8.423 -15.121 1.00 42.78 194 THR A O 1
ATOM 1402 N N . LEU A 1 195 ? -19.439 7.629 -15.011 1.00 33.53 195 LEU A N 1
ATOM 1403 C CA . LEU A 1 195 ? -19.494 7.188 -13.617 1.00 33.53 195 LEU A CA 1
ATOM 1404 C C . LEU A 1 195 ? -18.425 7.941 -12.819 1.00 33.53 195 LEU A C 1
ATOM 1406 O O . LEU A 1 195 ? -17.229 7.688 -12.951 1.00 33.53 195 LEU A O 1
ATOM 1410 N N . GLN A 1 196 ? -18.874 8.899 -12.006 1.00 34.91 196 GLN A N 1
ATOM 1411 C CA . GLN A 1 196 ? -18.080 9.496 -10.931 1.00 34.91 196 GLN A CA 1
ATOM 1412 C C . GLN A 1 196 ? -17.797 8.425 -9.864 1.00 34.91 196 GLN A C 1
ATOM 1414 O O . GLN A 1 196 ? -18.753 7.821 -9.373 1.00 34.91 196 GLN A O 1
ATOM 1419 N N . PRO A 1 197 ? -16.544 8.205 -9.432 1.00 37.91 197 PRO A N 1
ATOM 1420 C CA . PRO A 1 197 ? -16.299 7.514 -8.175 1.00 37.91 197 PRO A CA 1
ATOM 1421 C C . PRO A 1 197 ? -16.620 8.446 -6.996 1.00 37.91 197 PRO A C 1
ATOM 1423 O O . PRO A 1 197 ? -16.279 9.630 -7.009 1.00 37.91 197 PRO A O 1
ATOM 1426 N N . SER A 1 198 ? -17.285 7.905 -5.975 1.00 41.19 198 SER A N 1
ATOM 1427 C CA . SER A 1 198 ? -17.570 8.587 -4.712 1.00 41.19 198 SER A CA 1
ATOM 1428 C C . SER A 1 198 ? -16.264 8.918 -3.987 1.00 41.19 198 SER A C 1
ATOM 1430 O O . SER A 1 198 ? -15.557 8.010 -3.551 1.00 41.19 198 SER A O 1
ATOM 1432 N N . GLN A 1 199 ? -15.939 10.205 -3.856 1.00 36.62 199 GLN A N 1
ATOM 1433 C CA . GLN A 1 199 ? -14.899 10.651 -2.934 1.00 36.62 199 GLN A CA 1
ATOM 1434 C C . GLN A 1 199 ? -15.386 10.457 -1.495 1.00 36.62 199 GLN A C 1
ATOM 1436 O O . GLN A 1 199 ? -16.467 10.915 -1.132 1.00 36.62 199 GLN A O 1
ATOM 1441 N N . THR A 1 200 ? -14.579 9.780 -0.684 1.00 34.78 200 THR A N 1
ATOM 1442 C CA . THR A 1 200 ? -14.710 9.793 0.774 1.00 34.78 200 THR A CA 1
ATOM 1443 C C . THR A 1 200 ? -13.942 11.007 1.287 1.00 34.78 200 THR A C 1
ATOM 1445 O O . THR A 1 200 ? -12.730 11.088 1.089 1.00 34.78 200 THR A O 1
ATOM 1448 N N . ASP A 1 201 ? -14.637 11.951 1.923 1.00 35.00 201 ASP A N 1
ATOM 1449 C CA . ASP A 1 201 ? -14.012 13.111 2.560 1.00 35.00 201 ASP A CA 1
ATOM 1450 C C . ASP A 1 201 ? -13.144 12.674 3.750 1.00 35.00 201 ASP A C 1
ATOM 1452 O O . ASP A 1 201 ? -13.617 12.028 4.688 1.00 35.00 201 ASP A O 1
ATOM 1456 N N . ILE A 1 202 ? -11.865 13.056 3.723 1.00 42.69 202 ILE A N 1
ATOM 1457 C CA . ILE A 1 202 ? -10.928 12.909 4.841 1.00 42.69 202 ILE A CA 1
ATOM 1458 C C . ILE A 1 202 ? -10.806 14.275 5.519 1.00 42.69 202 ILE A C 1
ATOM 1460 O O . ILE A 1 202 ? -10.292 15.228 4.934 1.00 42.69 202 ILE A O 1
ATOM 1464 N N . ALA A 1 203 ? -11.273 14.376 6.763 1.00 32.78 203 ALA A N 1
ATOM 1465 C CA . ALA A 1 203 ? -11.094 15.575 7.576 1.00 32.78 203 ALA A CA 1
ATOM 1466 C C . ALA A 1 203 ? -9.625 15.714 8.035 1.00 32.78 203 ALA A C 1
ATOM 1468 O O . ALA A 1 203 ? -9.026 14.724 8.466 1.00 32.78 203 ALA A O 1
ATOM 1469 N N . PRO A 1 204 ? -9.028 16.921 8.001 1.00 40.94 204 PRO A N 1
ATOM 1470 C CA . PRO A 1 204 ? -7.692 17.139 8.541 1.00 40.94 204 PRO A CA 1
ATOM 1471 C C . PRO A 1 204 ? -7.701 17.047 10.074 1.00 40.94 204 PRO A C 1
ATOM 1473 O O . PRO A 1 204 ? -8.582 17.589 10.742 1.00 40.94 204 PRO A O 1
ATOM 1476 N N . ALA A 1 205 ? -6.690 16.386 10.640 1.00 45.34 205 ALA A N 1
ATOM 1477 C CA . ALA A 1 205 ? -6.483 16.332 12.081 1.00 45.34 205 ALA A CA 1
ATOM 1478 C C . ALA A 1 205 ? -6.169 17.737 12.624 1.00 45.34 205 ALA A C 1
ATOM 1480 O O . ALA A 1 205 ? -5.166 18.352 12.249 1.00 45.34 205 ALA A O 1
ATOM 1481 N N . ALA A 1 206 ? -7.027 18.244 13.512 1.00 41.44 206 ALA A N 1
ATOM 1482 C CA . ALA A 1 206 ? -6.756 19.455 14.273 1.00 41.44 206 ALA A CA 1
ATOM 1483 C C . ALA A 1 206 ? -5.511 19.234 15.147 1.00 41.44 206 ALA A C 1
ATOM 1485 O O . ALA A 1 206 ? -5.424 18.256 15.892 1.00 41.44 206 ALA A O 1
ATOM 1486 N N . ARG A 1 207 ? -4.527 20.128 15.016 1.00 36.78 207 ARG A N 1
ATOM 1487 C CA . ARG A 1 207 ? -3.346 20.160 15.886 1.00 36.78 207 ARG A CA 1
ATOM 1488 C C . ARG A 1 207 ? -3.733 20.738 17.260 1.00 36.78 207 ARG A C 1
ATOM 1490 O O . ARG A 1 207 ? -4.653 21.556 17.294 1.00 36.78 207 ARG A O 1
ATOM 1497 N N . PRO A 1 208 ? -3.073 20.300 18.349 1.00 55.72 208 PRO A N 1
ATOM 1498 C CA . PRO A 1 208 ? -3.361 20.755 19.710 1.00 55.72 208 PRO A CA 1
ATOM 1499 C C . PRO A 1 208 ? -3.072 22.244 19.921 1.00 55.72 208 PRO A C 1
ATOM 1501 O O . PRO A 1 208 ? -2.188 22.787 19.216 1.00 55.72 208 PRO A O 1
#

Secondary structure (DSSP, 8-state):
--SS--HHHHTTPPPPS--PPTT--EEEEEE-TT-SS-GGGSSEEEEEE---SSSSS----EEEEEEEETTEE-S--EEEE---EETTEES--EEEEEE-TTSPEEEEETTTTEEEEE--TT----SS---HHHHHHHHHHHHHTTTTS-PPPP--PPPP------------PPP-----S-----------------PPP-PPPPP-

Sequence (208 aa):
RVHPPRPDMVERAIAPDYALSSHVAALGLTFSANSAMPSAFASGAFIGEHGSWNRDHFNGYKVVYVPFENGKPVGKAQDVVTGFIENDQARGRPVGVGIDGTGALLVADDSGNTVWRVANADGTVIPQPIGTDQTAATAQQAATTDKTDRAPVAAVNPPANGTTGSTEPALAAPTAPAEERLTGQAPVSGKSDTLQPSQTDIAPAARP

pLDDT: mean 73.64, std 27.85, range [26.34, 98.75]

Foldseek 3Di:
DDPPDDVVVVVVDDDDLDDDDPQQQFAEKAQLQPAQDPPVRNAWMKTFRQWHPPDPDIDHLFIWTFGDDLLGTDDDIHTDGHDLADPNDGCWGWHYWDAWQFRWIWTQTPNNNDIDTHHDPVPHGDPGGQDPVSRVVVNVSSVVVVVVPDDDDDDDDDDDDDDDDDDDDDDDDDDDDPPDDDDDDDDDDDDDDDDDDDDDDDDDDDDD

Radius of gyration: 23.56 Å; chains: 1; bounding box: 66×52×57 Å